Protein AF-A0A2A6RFT8-F1 (afdb_monomer)

Foldseek 3Di:
DDDDDLVVLQVVLCVPQNNVQKDWDWDDDPAFIKIWIGGNRDTDIFTFGADPPPPDDDDPCRNVNRVSVRSVVRCVVVVHVVLVVVFDDDDFDADPVVRGTDPVVVVVCVSCVVSVHPDPPPPPDPPPPDDDDDDDDDDDDDDDDDDDDDDDDDDDDDDDDDDDDDDDDDDDDDDDDDDDDDDDDDDDDDDDDDDDDDDDDDDDDDDQAFADLVLLVLLLVLLVQLVVVCVVVVPPVSLVVLQVLCVVQVRHNSNVCNDSVSSVVSRGGNVSSVSSNVSSVVSGD

Nearest PDB structures (foldseek):
  2ltr-assembly1_A  TM=4.535E-01  e=5.488E-01  Caenorhabditis elegans
  7oxx-assembly1_A  TM=4.993E-01  e=9.422E+00  Homo sapiens
  2ple-assembly1_A  TM=3.659E-01  e=7.505E+00  Bos taurus

Sequence (285 aa):
MPYADLRVYQERLDQVVGPDNWSVAYQVTNAGVLCALTILGVTKTDVGDWPLAEGNRPDENHLTTAVAQAFKRACATFGVGRFLYNLPKMWADYDDQKRAIVEPQRVIYAMYCNAGLKAFASQDMPQQDAPPSAQSRTKRPQQQQDAPPPAQSRTKQRPQGEAFPCSRESSDAPPPPAQSRTKRPQPQQDASPSAQSRTEDYHPQADAPLATDAQLGMIARLLYSIGSFADQHENAELMDMVDEVGVLVNVPNLSTLGNKEKLRTASISRKAASVIIDKLKPHAP

Structure (mmCIF, N/CA/C/O backbone):
data_AF-A0A2A6RFT8-F1
#
_entry.id   AF-A0A2A6RFT8-F1
#
loop_
_atom_site.group_PDB
_atom_site.id
_atom_site.type_symbol
_atom_site.label_atom_id
_atom_site.label_alt_id
_atom_site.label_comp_id
_atom_site.label_asym_id
_atom_site.label_entity_id
_atom_site.label_seq_id
_atom_site.pdbx_PDB_ins_code
_atom_site.Cartn_x
_atom_site.Cartn_y
_atom_site.Cartn_z
_atom_site.occupancy
_atom_site.B_iso_or_equiv
_atom_site.auth_seq_id
_atom_site.auth_comp_id
_atom_site.auth_asym_id
_atom_site.auth_atom_id
_atom_site.pdbx_PDB_model_num
ATOM 1 N N . MET A 1 1 ? 11.099 -9.781 -13.060 1.00 61.78 1 MET A N 1
ATOM 2 C CA . MET A 1 1 ? 9.696 -9.672 -12.601 1.00 61.78 1 MET A CA 1
ATOM 3 C C . MET A 1 1 ? 9.419 -8.202 -12.355 1.00 61.78 1 MET A C 1
ATOM 5 O O . MET A 1 1 ? 10.279 -7.575 -11.744 1.00 61.78 1 MET A O 1
ATOM 9 N N . PRO A 1 2 ? 8.303 -7.644 -12.847 1.00 78.00 2 PRO A N 1
ATOM 10 C CA . PRO A 1 2 ? 7.924 -6.276 -12.515 1.00 78.00 2 PRO A CA 1
ATOM 11 C C . PRO A 1 2 ? 7.740 -6.152 -10.999 1.00 78.00 2 PRO A C 1
ATOM 13 O O . PRO A 1 2 ? 7.244 -7.066 -10.338 1.00 78.00 2 PRO A O 1
ATOM 16 N N . TYR A 1 3 ? 8.171 -5.027 -10.447 1.00 80.56 3 TYR A N 1
ATOM 17 C CA . TYR A 1 3 ? 7.996 -4.698 -9.041 1.00 80.56 3 TYR A CA 1
ATOM 18 C C . TYR A 1 3 ? 7.625 -3.225 -8.923 1.00 80.56 3 TYR A C 1
ATOM 20 O O . TYR A 1 3 ? 7.950 -2.422 -9.794 1.00 80.56 3 TYR A O 1
ATOM 28 N N . ALA A 1 4 ? 6.946 -2.887 -7.835 1.00 86.69 4 ALA A N 1
ATOM 29 C CA . ALA A 1 4 ? 6.720 -1.509 -7.438 1.00 86.69 4 ALA A CA 1
ATOM 30 C C . ALA A 1 4 ? 7.498 -1.218 -6.153 1.00 86.69 4 ALA A C 1
ATOM 32 O O . ALA A 1 4 ? 7.827 -2.138 -5.388 1.00 86.69 4 ALA A O 1
ATOM 33 N N . ASP A 1 5 ? 7.802 0.061 -5.957 1.00 90.50 5 ASP A N 1
ATOM 34 C CA . ASP A 1 5 ? 8.410 0.561 -4.732 1.00 90.50 5 ASP A CA 1
ATOM 35 C C . ASP A 1 5 ? 7.479 0.331 -3.532 1.00 90.50 5 ASP A C 1
ATOM 37 O O . ASP A 1 5 ? 6.255 0.322 -3.668 1.00 90.50 5 ASP A O 1
ATOM 41 N N . LEU A 1 6 ? 8.059 0.135 -2.348 1.00 90.56 6 LEU A N 1
ATOM 42 C CA . LEU A 1 6 ? 7.313 -0.104 -1.116 1.00 90.56 6 LEU A CA 1
ATOM 43 C C . LEU A 1 6 ? 6.392 1.074 -0.750 1.00 90.56 6 LEU A C 1
ATOM 45 O O . LEU A 1 6 ? 5.278 0.847 -0.279 1.00 90.56 6 LEU A O 1
ATOM 49 N N . ARG A 1 7 ? 6.813 2.315 -1.015 1.00 92.50 7 ARG A N 1
ATOM 50 C CA . ARG A 1 7 ? 6.023 3.527 -0.757 1.00 92.50 7 ARG A CA 1
ATOM 51 C C . ARG A 1 7 ? 4.733 3.557 -1.564 1.00 92.50 7 ARG A C 1
ATOM 53 O O . ARG A 1 7 ? 3.702 3.919 -1.018 1.00 92.50 7 ARG A O 1
ATOM 60 N N . VAL A 1 8 ? 4.752 3.054 -2.799 1.00 93.81 8 VAL A N 1
ATOM 61 C CA . VAL A 1 8 ? 3.552 2.977 -3.652 1.00 93.81 8 VAL A CA 1
ATOM 62 C C . VAL A 1 8 ? 2.480 2.078 -3.026 1.00 93.81 8 VAL A C 1
ATOM 64 O O . VAL A 1 8 ? 1.290 2.368 -3.122 1.00 93.81 8 VAL A O 1
ATOM 67 N N . TYR A 1 9 ? 2.879 0.997 -2.347 1.00 95.31 9 TYR A N 1
ATOM 68 C CA . TYR A 1 9 ? 1.936 0.154 -1.607 1.00 95.31 9 TYR A CA 1
ATOM 69 C C . TYR A 1 9 ? 1.371 0.882 -0.387 1.00 95.31 9 TYR A C 1
ATOM 71 O O . TYR A 1 9 ? 0.162 0.843 -0.180 1.00 95.31 9 TYR A O 1
ATOM 79 N N . GLN A 1 10 ? 2.224 1.552 0.394 1.00 95.56 10 GLN A N 1
ATOM 80 C CA . GLN A 1 10 ? 1.805 2.310 1.579 1.00 95.56 10 GLN A CA 1
ATOM 81 C C . GLN A 1 10 ? 0.827 3.426 1.205 1.00 95.56 10 GLN A C 1
ATOM 83 O O . GLN A 1 10 ? -0.276 3.474 1.734 1.00 95.56 10 GLN A O 1
ATOM 88 N N . GLU A 1 11 ? 1.170 4.237 0.205 1.00 95.44 11 GLU A N 1
ATOM 89 C CA . GLU A 1 11 ? 0.301 5.292 -0.317 1.00 95.44 11 GLU A CA 1
ATOM 90 C C . GLU A 1 11 ? -1.023 4.729 -0.829 1.00 95.44 11 GLU A C 1
ATOM 92 O O . GLU A 1 11 ? -2.080 5.321 -0.615 1.00 95.44 11 GLU A O 1
ATOM 97 N N . ARG A 1 12 ? -1.001 3.564 -1.490 1.00 94.62 12 ARG A N 1
ATOM 98 C CA . ARG A 1 12 ? -2.234 2.925 -1.950 1.00 94.62 12 ARG A CA 1
ATOM 99 C C . ARG A 1 12 ? -3.111 2.471 -0.786 1.00 94.62 12 ARG A C 1
ATOM 101 O O . ARG A 1 12 ? -4.328 2.604 -0.882 1.00 94.62 12 ARG A O 1
ATOM 108 N N . LEU A 1 13 ? -2.523 1.940 0.284 1.00 96.25 13 LEU A N 1
ATOM 109 C CA . LEU A 1 13 ? -3.255 1.584 1.501 1.00 96.25 13 LEU A CA 1
ATOM 110 C C . LEU A 1 13 ? -3.839 2.841 2.160 1.00 96.25 13 LEU A C 1
ATOM 112 O O . LEU A 1 13 ? -5.040 2.883 2.420 1.00 96.25 13 LEU A O 1
ATOM 116 N N . ASP A 1 14 ? -3.043 3.900 2.303 1.00 96.62 14 ASP A N 1
ATOM 117 C CA . ASP A 1 14 ? -3.487 5.187 2.847 1.00 96.62 14 ASP A CA 1
ATOM 118 C C . ASP A 1 14 ? -4.643 5.793 2.044 1.00 96.62 14 ASP A C 1
ATOM 120 O O . ASP A 1 14 ? -5.588 6.331 2.617 1.00 96.62 14 ASP A O 1
ATOM 124 N N . GLN A 1 15 ? -4.602 5.697 0.715 1.00 95.50 15 GLN A N 1
ATOM 125 C CA . GLN A 1 15 ? -5.660 6.210 -0.159 1.00 95.50 15 GLN A CA 1
ATOM 126 C C . GLN A 1 15 ? -6.952 5.390 -0.084 1.00 95.50 15 GLN A C 1
ATOM 128 O O . GLN A 1 15 ? -8.032 5.960 -0.213 1.00 95.50 15 GLN A O 1
ATOM 133 N N . VAL A 1 16 ? -6.851 4.064 0.051 1.00 94.75 16 VAL A N 1
ATOM 134 C CA . VAL A 1 16 ? -8.009 3.161 -0.058 1.00 94.75 16 VAL A CA 1
ATOM 135 C C . VAL A 1 16 ? -8.683 2.934 1.286 1.00 94.75 16 VAL A C 1
ATOM 137 O O . VAL A 1 16 ? -9.907 2.967 1.355 1.00 94.75 16 VAL A O 1
ATOM 140 N N . VAL A 1 17 ? -7.903 2.673 2.336 1.00 95.25 17 VAL A N 1
ATOM 141 C CA . VAL A 1 17 ? -8.445 2.389 3.671 1.00 95.25 17 VAL A CA 1
ATOM 142 C C . VAL A 1 17 ? -8.191 3.518 4.659 1.00 95.25 17 VAL A C 1
ATOM 144 O O . VAL A 1 17 ? -8.895 3.589 5.655 1.00 95.25 17 VAL A O 1
ATOM 147 N N . GLY A 1 18 ? -7.266 4.440 4.386 1.00 95.50 18 GLY A N 1
ATOM 148 C CA . GLY A 1 18 ? -6.851 5.469 5.341 1.00 95.50 18 GLY A CA 1
ATOM 149 C C . GLY A 1 18 ? -5.681 5.001 6.217 1.00 95.50 18 GLY A C 1
ATOM 150 O O . GLY A 1 18 ? -5.604 3.816 6.539 1.00 95.50 18 GLY A O 1
ATOM 151 N N . PRO A 1 19 ? -4.781 5.908 6.638 1.00 95.00 19 PRO A N 1
ATOM 152 C CA . PRO A 1 19 ? -3.555 5.551 7.361 1.00 95.00 19 PRO A CA 1
ATOM 153 C C . PRO A 1 19 ? -3.799 4.905 8.733 1.00 95.00 19 PRO A C 1
ATOM 155 O O . PRO A 1 19 ? -3.009 4.076 9.166 1.00 95.00 19 PRO A O 1
ATOM 158 N N . ASP A 1 20 ? -4.910 5.233 9.399 1.00 96.19 20 ASP A N 1
ATOM 159 C CA . ASP A 1 20 ? -5.265 4.672 10.714 1.00 96.19 20 ASP A CA 1
ATOM 160 C C . ASP A 1 20 ? -5.835 3.241 10.623 1.00 96.19 20 ASP A C 1
ATOM 162 O O . ASP A 1 20 ? -5.974 2.553 11.633 1.00 96.19 20 ASP A O 1
ATOM 166 N N . ASN A 1 21 ? -6.190 2.790 9.417 1.00 97.06 21 ASN A N 1
ATOM 167 C CA . ASN A 1 21 ? -6.967 1.570 9.182 1.00 97.06 21 ASN A CA 1
ATOM 168 C C . ASN A 1 21 ? -6.129 0.401 8.654 1.00 97.06 21 ASN A C 1
ATOM 170 O O . ASN A 1 21 ? -6.671 -0.657 8.307 1.00 97.06 21 ASN A O 1
ATOM 174 N N . TRP A 1 22 ? -4.810 0.569 8.600 1.00 97.88 22 TRP A N 1
ATOM 175 C CA . TRP A 1 22 ? -3.882 -0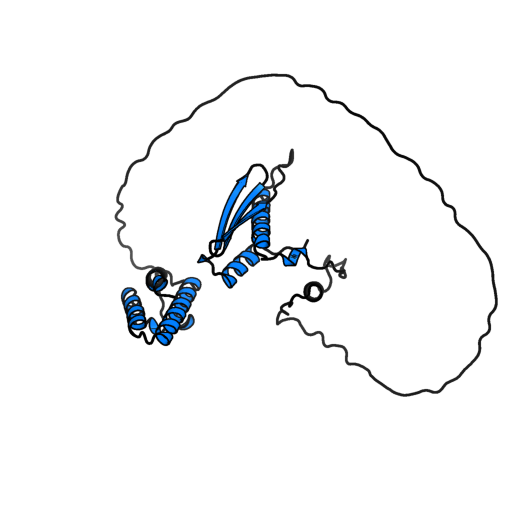.520 8.359 1.00 97.88 22 TRP A CA 1
ATOM 176 C C . TRP A 1 22 ? -2.666 -0.410 9.274 1.00 97.88 22 TRP A C 1
ATOM 178 O O . TRP A 1 22 ? -2.262 0.668 9.696 1.00 97.88 22 TRP A O 1
ATOM 188 N N . SER A 1 23 ? -2.077 -1.552 9.598 1.00 97.62 23 SER A N 1
ATOM 189 C CA . SER A 1 23 ? -0.853 -1.615 10.387 1.00 97.62 23 SER A CA 1
ATOM 190 C C . SER A 1 23 ? -0.004 -2.793 9.950 1.00 97.62 23 SER A C 1
ATOM 192 O O . SER A 1 23 ? -0.496 -3.773 9.386 1.00 97.62 23 SER A O 1
ATOM 194 N N . VAL A 1 24 ? 1.297 -2.693 10.195 1.00 97.62 24 VAL A N 1
ATOM 195 C CA . VAL A 1 24 ? 2.247 -3.747 9.862 1.00 97.62 24 VAL A CA 1
ATOM 196 C C . VAL A 1 24 ? 3.127 -4.061 11.061 1.00 97.62 24 VAL A C 1
ATOM 198 O O . VAL A 1 24 ? 3.642 -3.159 11.718 1.00 97.62 24 VAL A O 1
ATOM 201 N N . ALA A 1 25 ? 3.312 -5.350 11.327 1.00 97.44 25 ALA A N 1
ATOM 202 C CA . ALA A 1 25 ? 4.267 -5.854 12.299 1.00 97.44 25 ALA A CA 1
ATOM 203 C C . ALA A 1 25 ? 5.270 -6.776 11.603 1.00 97.44 25 ALA A C 1
ATOM 205 O O . ALA A 1 25 ? 4.900 -7.582 10.747 1.00 97.44 25 ALA A O 1
ATOM 206 N N . TYR A 1 26 ? 6.540 -6.663 11.983 1.00 96.12 26 TYR A N 1
ATOM 207 C CA . TYR A 1 26 ? 7.613 -7.495 11.451 1.00 96.12 26 TYR A CA 1
ATOM 208 C C . TYR A 1 26 ? 8.222 -8.338 12.559 1.00 96.12 26 TYR A C 1
ATOM 210 O O . TYR A 1 26 ? 8.489 -7.847 13.654 1.00 96.12 26 TYR A O 1
ATOM 218 N N . GLN A 1 27 ? 8.494 -9.597 12.241 1.00 94.50 27 GLN A N 1
ATOM 219 C CA . GLN A 1 27 ? 9.228 -10.511 13.099 1.00 94.50 27 GLN A CA 1
ATOM 220 C C . GLN A 1 27 ? 10.405 -11.083 12.313 1.00 94.50 27 GLN A C 1
ATOM 222 O O . GLN A 1 27 ? 10.227 -11.764 11.303 1.00 94.50 27 GLN A O 1
ATOM 227 N N . VAL A 1 28 ? 11.621 -10.804 12.777 1.00 91.06 28 VAL A N 1
ATOM 228 C CA . VAL A 1 28 ? 12.832 -11.390 12.198 1.00 91.06 28 VAL A CA 1
ATOM 229 C C . VAL A 1 28 ? 12.962 -12.828 12.692 1.00 91.06 28 VAL A C 1
ATOM 231 O O . VAL A 1 28 ? 12.834 -13.102 13.885 1.00 91.06 28 VAL A O 1
ATOM 234 N N . THR A 1 29 ? 13.200 -13.749 11.766 1.00 86.38 29 THR A N 1
ATOM 235 C CA . THR A 1 29 ? 13.388 -15.179 12.024 1.00 86.38 29 THR A CA 1
ATOM 236 C C . THR A 1 29 ? 14.701 -15.650 11.403 1.00 86.38 29 THR A C 1
ATOM 238 O O . THR A 1 29 ? 15.292 -14.966 10.565 1.00 86.38 29 THR A O 1
ATOM 241 N N . ASN A 1 30 ? 15.140 -16.856 11.762 1.00 80.19 30 ASN A N 1
ATOM 242 C CA . ASN A 1 30 ? 16.368 -17.436 11.212 1.00 80.19 30 ASN A CA 1
ATOM 243 C C . ASN A 1 30 ? 16.292 -17.677 9.695 1.00 80.19 30 ASN A C 1
ATOM 245 O O . ASN A 1 30 ? 17.325 -17.730 9.045 1.00 80.19 30 ASN A O 1
ATOM 249 N N . ALA A 1 31 ? 15.091 -17.821 9.130 1.00 78.81 31 ALA A N 1
ATOM 250 C CA . ALA A 1 31 ? 14.892 -18.137 7.716 1.00 78.81 31 ALA A CA 1
ATOM 251 C C . ALA A 1 31 ? 14.417 -16.937 6.877 1.00 78.81 31 ALA A C 1
ATOM 253 O O . ALA A 1 31 ? 14.245 -17.062 5.668 1.00 78.81 31 ALA A O 1
ATOM 254 N N . GLY A 1 32 ? 14.137 -15.790 7.500 1.00 88.88 32 GLY A N 1
ATOM 255 C CA . GLY A 1 32 ? 13.338 -14.764 6.839 1.00 88.88 32 GLY A CA 1
ATOM 256 C C . GLY A 1 32 ? 12.855 -13.650 7.754 1.00 88.88 32 GLY A C 1
ATOM 257 O O . GLY A 1 32 ? 13.028 -13.687 8.972 1.00 88.88 32 GLY A O 1
ATOM 258 N N . VAL A 1 33 ? 12.158 -12.691 7.162 1.00 93.50 33 VAL A N 1
ATOM 259 C CA . VAL A 1 33 ? 11.338 -11.709 7.874 1.00 93.50 33 VAL A CA 1
ATOM 260 C C . VAL A 1 33 ? 9.878 -12.079 7.672 1.00 93.50 33 VAL A C 1
ATOM 262 O O . VAL A 1 33 ? 9.389 -12.066 6.547 1.00 93.50 33 VAL A O 1
ATOM 265 N N . LEU A 1 34 ? 9.166 -12.384 8.749 1.00 95.31 34 LEU A N 1
ATOM 266 C CA . LEU A 1 34 ? 7.718 -12.539 8.713 1.00 95.31 34 LEU A CA 1
ATOM 267 C C . LEU A 1 34 ? 7.072 -11.157 8.817 1.00 95.31 34 LEU A C 1
ATOM 269 O O . LEU A 1 34 ? 7.406 -10.371 9.703 1.00 95.31 34 LEU A O 1
ATOM 273 N N . CYS A 1 35 ? 6.155 -10.861 7.906 1.00 97.50 35 CYS A N 1
ATOM 274 C CA . CYS A 1 35 ? 5.361 -9.642 7.904 1.00 97.50 35 CYS A CA 1
ATOM 275 C C . CYS A 1 35 ? 3.904 -9.995 8.187 1.00 97.50 35 CYS A C 1
ATOM 277 O O . CYS A 1 35 ? 3.335 -10.842 7.502 1.00 97.50 35 CYS A O 1
ATOM 279 N N . ALA A 1 36 ? 3.312 -9.339 9.181 1.00 98.06 36 ALA A N 1
ATOM 280 C CA . ALA A 1 36 ? 1.893 -9.391 9.489 1.00 98.06 36 ALA A CA 1
ATOM 281 C C . ALA A 1 36 ? 1.261 -8.048 9.119 1.00 98.06 36 ALA A C 1
ATOM 283 O O . ALA A 1 36 ? 1.501 -7.039 9.783 1.00 98.06 36 ALA A O 1
ATOM 284 N N . LEU A 1 37 ? 0.469 -8.037 8.048 1.00 98.19 37 LEU A N 1
ATOM 285 C CA . LEU A 1 37 ? -0.263 -6.865 7.580 1.00 98.19 37 LEU A CA 1
ATOM 286 C C . LEU A 1 37 ? -1.718 -6.978 8.027 1.00 98.19 37 LEU A C 1
ATOM 288 O O . LEU A 1 37 ? -2.401 -7.944 7.683 1.00 98.19 37 LEU A O 1
ATOM 292 N N . THR A 1 38 ? -2.183 -5.980 8.768 1.00 98.25 38 THR A N 1
ATOM 293 C CA . THR A 1 38 ? -3.572 -5.859 9.208 1.00 98.25 38 THR A CA 1
ATOM 294 C C . THR A 1 38 ? -4.248 -4.750 8.423 1.00 98.25 38 THR A C 1
ATOM 296 O O . THR A 1 38 ? -3.732 -3.639 8.384 1.00 98.25 38 THR A O 1
ATOM 299 N N . ILE A 1 39 ? -5.391 -5.038 7.804 1.00 97.69 39 ILE A N 1
ATOM 300 C CA . ILE A 1 39 ? -6.221 -4.062 7.087 1.00 97.69 39 ILE A CA 1
ATOM 301 C C . ILE A 1 39 ? -7.646 -4.205 7.611 1.00 97.69 39 ILE A C 1
ATOM 303 O O . ILE A 1 39 ? -8.204 -5.301 7.541 1.00 97.69 39 ILE A O 1
ATOM 307 N N . LEU A 1 40 ? -8.226 -3.122 8.139 1.00 96.56 40 LEU A N 1
ATOM 308 C CA . LEU A 1 40 ? -9.595 -3.101 8.679 1.00 96.56 40 LEU A CA 1
ATOM 309 C C . LEU A 1 40 ? -9.873 -4.270 9.652 1.00 96.56 40 LEU A C 1
ATOM 311 O O . LEU A 1 40 ? -10.903 -4.933 9.581 1.00 96.56 40 LEU A O 1
ATOM 315 N N . GLY A 1 41 ? -8.906 -4.566 10.528 1.00 95.81 41 GLY A N 1
ATOM 316 C CA . GLY A 1 41 ? -8.997 -5.638 11.529 1.00 95.81 41 GLY A CA 1
ATOM 317 C C . GLY A 1 41 ? -8.686 -7.056 11.029 1.00 95.81 41 GLY A C 1
ATOM 318 O O . GLY A 1 41 ? -8.598 -7.970 11.844 1.00 95.81 41 GLY A O 1
ATOM 319 N N . VAL A 1 42 ? -8.468 -7.267 9.727 1.00 97.50 42 VAL A N 1
ATOM 320 C CA . VAL A 1 42 ? -8.073 -8.574 9.176 1.00 97.50 42 VAL A CA 1
ATOM 321 C C . VAL A 1 42 ? -6.562 -8.628 9.013 1.00 97.50 42 VAL A C 1
ATOM 323 O O . VAL A 1 42 ? -6.003 -7.840 8.254 1.00 97.50 42 VAL A O 1
ATOM 326 N N . THR A 1 43 ? -5.906 -9.587 9.668 1.00 98.06 43 THR A N 1
ATOM 327 C CA . THR A 1 43 ? -4.457 -9.804 9.555 1.00 98.06 43 THR A CA 1
ATOM 328 C C . THR A 1 43 ? -4.141 -10.955 8.606 1.00 98.06 43 THR A C 1
ATOM 330 O O . THR A 1 43 ? -4.692 -12.049 8.735 1.00 98.06 43 THR A O 1
ATOM 333 N N . LYS A 1 44 ? -3.213 -10.731 7.674 1.00 97.56 44 LYS A N 1
ATOM 334 C CA . LYS A 1 44 ? -2.595 -11.787 6.863 1.00 97.56 44 LYS A CA 1
ATOM 335 C C . LYS A 1 44 ? -1.083 -11.692 6.951 1.00 97.56 44 LYS A C 1
ATOM 337 O O . LYS A 1 44 ? -0.529 -10.606 7.126 1.00 97.56 44 LYS A O 1
ATOM 342 N N . THR A 1 45 ? -0.429 -12.838 6.835 1.00 96.75 45 THR A N 1
ATOM 343 C CA . THR A 1 45 ? 1.015 -12.957 6.998 1.00 96.75 45 THR A CA 1
ATOM 344 C C . THR A 1 45 ? 1.678 -13.502 5.745 1.00 96.75 45 THR A C 1
ATOM 346 O O . THR A 1 45 ? 1.090 -14.301 5.017 1.00 96.75 45 THR A O 1
ATOM 349 N N . ASP A 1 46 ? 2.911 -13.066 5.498 1.00 95.75 46 ASP A N 1
ATOM 350 C CA . ASP A 1 46 ? 3.789 -13.645 4.479 1.00 95.75 46 ASP A CA 1
ATOM 351 C C . ASP A 1 46 ? 5.267 -13.409 4.840 1.00 95.75 46 ASP A C 1
ATOM 353 O O . ASP A 1 46 ? 5.582 -12.646 5.760 1.00 95.75 46 ASP A O 1
ATOM 357 N N . VAL A 1 47 ? 6.181 -14.079 4.137 1.00 94.25 47 VAL A N 1
ATOM 358 C CA . VAL A 1 47 ? 7.607 -14.142 4.469 1.00 94.25 47 VAL A CA 1
ATOM 359 C C . VAL A 1 47 ? 8.481 -13.522 3.379 1.00 94.25 47 VAL A C 1
ATOM 361 O O . VAL A 1 47 ? 8.329 -13.746 2.173 1.00 94.25 47 VAL A O 1
ATOM 364 N N . GLY A 1 48 ? 9.421 -12.712 3.847 1.00 91.81 48 GLY A N 1
ATOM 365 C CA . GLY A 1 48 ? 10.574 -12.188 3.141 1.00 91.81 48 GLY A CA 1
ATOM 366 C C . GLY A 1 48 ? 11.756 -13.123 3.304 1.00 91.81 48 GLY A C 1
ATOM 367 O O . GLY A 1 48 ? 12.152 -13.383 4.435 1.00 91.81 48 GLY A O 1
ATOM 368 N N . ASP A 1 49 ? 12.337 -13.592 2.212 1.00 88.56 49 ASP A N 1
ATOM 369 C CA . ASP A 1 49 ? 13.473 -14.499 2.249 1.00 88.56 49 ASP A CA 1
ATOM 370 C C . ASP A 1 49 ? 14.749 -13.656 2.334 1.00 88.56 49 ASP A C 1
ATOM 372 O O . ASP A 1 49 ? 14.895 -12.660 1.620 1.00 88.56 49 ASP A O 1
ATOM 376 N N . TRP A 1 50 ? 15.684 -14.047 3.197 1.00 79.69 50 TRP A N 1
ATOM 377 C CA . TRP A 1 50 ? 17.059 -13.564 3.109 1.00 79.69 50 TRP A CA 1
ATOM 378 C C . TRP A 1 50 ? 17.994 -14.770 3.097 1.00 79.69 50 TRP A C 1
ATOM 380 O O . TRP A 1 50 ? 17.840 -15.668 3.928 1.00 79.69 50 TRP A O 1
ATOM 390 N N . PRO A 1 51 ? 18.943 -14.845 2.150 1.00 64.44 51 PRO A N 1
ATOM 391 C CA . PRO A 1 51 ? 19.931 -15.901 2.186 1.00 64.44 51 PRO A CA 1
ATOM 392 C C . PRO A 1 51 ? 20.843 -15.661 3.391 1.00 64.44 51 PRO A C 1
ATOM 394 O O . PRO A 1 51 ? 21.545 -14.652 3.459 1.00 64.44 51 PRO A O 1
ATOM 397 N N . LEU A 1 52 ? 20.864 -16.618 4.319 1.00 60.50 52 LEU A N 1
ATOM 398 C CA . LEU A 1 52 ? 22.013 -16.832 5.190 1.00 60.50 52 LEU A CA 1
ATOM 399 C C . LEU A 1 52 ? 23.168 -17.232 4.267 1.00 60.50 52 LEU A C 1
ATOM 401 O O . LEU A 1 52 ? 23.323 -18.405 3.939 1.00 60.50 52 LEU A O 1
ATOM 405 N N . ALA A 1 53 ? 23.907 -16.259 3.737 1.00 56.00 53 ALA A N 1
ATOM 406 C CA . ALA A 1 53 ? 25.053 -16.558 2.897 1.00 56.00 53 ALA A CA 1
ATOM 407 C C . ALA A 1 53 ? 26.096 -17.288 3.754 1.00 56.00 53 ALA A C 1
ATOM 409 O O . ALA A 1 53 ? 26.799 -16.673 4.555 1.00 56.00 53 ALA A O 1
ATOM 410 N N . GLU A 1 54 ? 26.198 -18.608 3.597 1.00 51.06 54 GLU A N 1
ATOM 411 C CA . GLU A 1 54 ? 27.358 -19.355 4.063 1.00 51.06 54 GLU A CA 1
ATOM 412 C C . GLU A 1 54 ? 28.588 -18.810 3.326 1.00 51.06 54 GLU A C 1
ATOM 414 O O . GLU A 1 54 ? 28.793 -19.051 2.139 1.00 51.06 54 GLU A O 1
ATOM 419 N N . GLY A 1 55 ? 29.390 -18.009 4.028 1.00 53.25 55 GLY A N 1
ATOM 420 C CA . GLY A 1 55 ? 30.716 -17.598 3.571 1.00 53.25 55 GLY A CA 1
ATOM 421 C C . GLY A 1 55 ? 30.809 -16.293 2.779 1.00 53.25 55 GLY A C 1
ATOM 422 O O . GLY A 1 55 ? 31.921 -15.943 2.390 1.00 53.25 55 GLY A O 1
ATOM 423 N N . ASN A 1 56 ? 29.722 -15.537 2.584 1.00 54.94 56 ASN A N 1
ATOM 424 C CA . ASN A 1 56 ? 29.812 -14.181 2.029 1.00 54.94 56 ASN A CA 1
ATOM 425 C C . ASN A 1 56 ? 29.450 -13.139 3.091 1.00 54.94 56 ASN A C 1
ATOM 427 O O . ASN A 1 56 ? 28.543 -13.349 3.896 1.00 54.94 56 ASN A O 1
ATOM 431 N N . ARG A 1 57 ? 30.208 -12.037 3.132 1.00 53.69 57 ARG A N 1
ATOM 432 C CA . ARG A 1 57 ? 30.029 -10.958 4.114 1.00 53.69 57 ARG A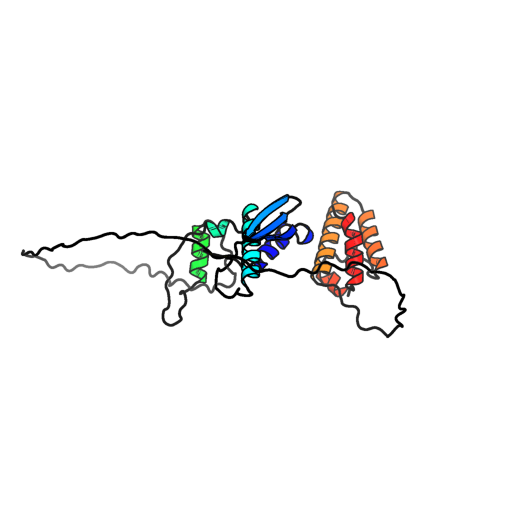 CA 1
ATOM 433 C C . ARG A 1 57 ? 28.562 -10.502 4.053 1.00 53.69 57 ARG A C 1
ATOM 435 O O . ARG A 1 57 ? 28.101 -10.249 2.946 1.00 53.69 57 ARG A O 1
ATOM 442 N N . PRO A 1 58 ? 27.822 -10.440 5.175 1.00 53.91 58 PRO A N 1
ATOM 443 C CA . PRO A 1 58 ? 26.418 -10.054 5.132 1.00 53.91 58 PRO A CA 1
ATOM 444 C C . PRO A 1 58 ? 26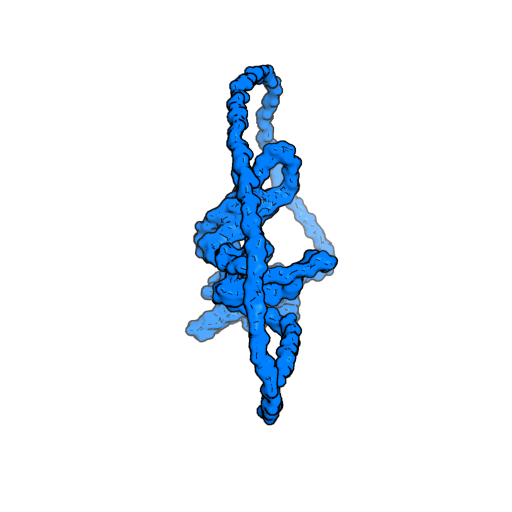.331 -8.645 4.547 1.00 53.91 58 PRO A C 1
ATOM 446 O O . PRO A 1 58 ? 26.851 -7.704 5.151 1.00 53.91 58 PRO A O 1
ATOM 449 N N . ASP A 1 59 ? 25.716 -8.495 3.371 1.00 62.88 59 ASP A N 1
ATOM 450 C CA . ASP A 1 59 ? 25.381 -7.168 2.877 1.00 62.88 59 ASP A CA 1
ATOM 451 C C . ASP A 1 59 ? 24.415 -6.547 3.885 1.00 62.88 59 ASP A C 1
ATOM 453 O O . ASP A 1 59 ? 23.385 -7.127 4.247 1.00 62.88 59 ASP A O 1
ATOM 457 N N . GLU A 1 60 ? 24.730 -5.331 4.315 1.00 62.94 60 GLU A N 1
ATOM 458 C CA . GLU A 1 60 ? 23.933 -4.549 5.266 1.00 62.94 60 GLU A CA 1
ATOM 459 C C . GLU A 1 60 ? 22.465 -4.392 4.806 1.00 62.94 60 GLU A C 1
ATOM 461 O O . GLU A 1 60 ? 21.549 -4.230 5.609 1.00 62.94 60 GLU A O 1
ATOM 466 N N . ASN A 1 61 ? 22.214 -4.556 3.501 1.00 75.50 61 ASN A N 1
ATOM 467 C CA . ASN A 1 61 ? 20.914 -4.386 2.856 1.00 75.50 61 ASN A CA 1
ATOM 468 C C . ASN A 1 61 ? 20.052 -5.661 2.758 1.00 75.50 61 ASN A C 1
ATOM 470 O O . ASN A 1 61 ? 18.925 -5.590 2.248 1.00 75.50 61 ASN A O 1
ATOM 474 N N . HIS A 1 62 ? 20.524 -6.826 3.219 1.00 82.56 62 HIS A N 1
ATOM 475 C CA . HIS A 1 62 ? 19.738 -8.067 3.129 1.00 82.56 62 HIS A CA 1
ATOM 476 C C . HIS A 1 62 ? 18.441 -7.992 3.937 1.00 82.56 62 HIS A C 1
ATOM 478 O O . HIS A 1 62 ? 17.380 -8.374 3.438 1.00 82.56 62 HIS A O 1
ATOM 484 N N . LEU A 1 63 ? 18.501 -7.436 5.150 1.00 85.19 63 LEU A N 1
ATOM 485 C CA . LEU A 1 63 ? 17.323 -7.300 6.004 1.00 85.19 63 LEU A CA 1
ATOM 486 C C . LEU A 1 63 ? 16.284 -6.369 5.368 1.00 85.19 63 LEU A C 1
ATOM 488 O O . LEU A 1 63 ? 15.110 -6.719 5.291 1.00 85.19 63 LEU A O 1
ATOM 492 N N . THR A 1 64 ? 16.716 -5.222 4.842 1.00 88.06 64 THR A N 1
ATOM 493 C CA . THR A 1 64 ? 15.844 -4.260 4.148 1.00 88.06 64 THR A CA 1
ATOM 494 C C . THR A 1 64 ? 15.156 -4.895 2.941 1.00 88.06 64 THR A C 1
ATOM 496 O O . THR A 1 64 ? 13.960 -4.692 2.715 1.00 88.06 64 THR A O 1
ATOM 499 N N . THR A 1 65 ? 15.890 -5.720 2.192 1.00 89.44 65 THR A N 1
ATOM 500 C CA . THR A 1 65 ? 15.350 -6.459 1.045 1.00 89.44 65 THR A CA 1
ATOM 501 C C . THR A 1 65 ? 14.283 -7.462 1.484 1.00 89.44 65 THR A C 1
ATOM 503 O O . THR A 1 65 ? 13.198 -7.497 0.897 1.00 89.44 65 THR A O 1
ATOM 506 N N . ALA A 1 66 ? 14.546 -8.225 2.547 1.00 91.44 66 ALA A N 1
ATOM 507 C CA . ALA A 1 66 ? 13.598 -9.195 3.084 1.00 91.44 66 ALA A CA 1
ATOM 508 C C . ALA A 1 66 ? 12.346 -8.526 3.662 1.00 91.44 66 ALA A C 1
ATOM 510 O O . ALA A 1 66 ? 11.237 -8.954 3.355 1.00 91.44 66 ALA A O 1
ATOM 511 N N . VAL A 1 67 ? 12.488 -7.428 4.411 1.00 93.12 67 VAL A N 1
ATOM 512 C CA . VAL A 1 67 ? 11.357 -6.620 4.902 1.00 93.12 67 VAL A CA 1
ATOM 513 C C . VAL A 1 67 ? 10.473 -6.172 3.736 1.00 93.12 67 VAL A C 1
ATOM 515 O O . VAL A 1 67 ? 9.257 -6.382 3.756 1.00 93.12 67 VAL A O 1
ATOM 518 N N . ALA A 1 68 ? 11.077 -5.614 2.682 1.00 93.19 68 ALA A N 1
ATOM 519 C CA . ALA A 1 68 ? 10.334 -5.153 1.516 1.00 93.19 68 ALA A CA 1
ATOM 520 C C . ALA A 1 68 ? 9.653 -6.306 0.763 1.00 93.19 68 ALA A C 1
ATOM 522 O O . ALA A 1 68 ? 8.527 -6.154 0.281 1.00 93.19 68 ALA A O 1
ATOM 523 N N . GLN A 1 69 ? 10.309 -7.462 0.653 1.00 93.00 69 GLN A N 1
ATOM 524 C CA . GLN A 1 69 ? 9.709 -8.656 0.068 1.00 93.00 69 GLN A CA 1
ATOM 525 C C . GLN A 1 69 ? 8.504 -9.130 0.888 1.00 93.00 69 GLN A C 1
ATOM 527 O O . GLN A 1 69 ? 7.432 -9.320 0.312 1.00 93.00 69 GLN A O 1
ATOM 532 N N . ALA A 1 70 ? 8.674 -9.297 2.201 1.00 95.38 70 ALA A N 1
ATOM 533 C CA . ALA A 1 70 ? 7.638 -9.773 3.112 1.00 95.38 70 ALA A CA 1
ATOM 534 C C . ALA A 1 70 ? 6.394 -8.883 3.033 1.00 95.38 70 ALA A C 1
ATOM 536 O O . ALA A 1 70 ? 5.281 -9.373 2.861 1.00 95.38 70 ALA A O 1
ATOM 537 N N . PHE A 1 71 ? 6.593 -7.562 3.065 1.00 96.12 71 PHE A N 1
ATOM 538 C CA . PHE A 1 71 ? 5.512 -6.587 2.964 1.00 96.12 71 PHE A CA 1
ATOM 539 C C . PHE A 1 71 ? 4.750 -6.670 1.640 1.00 96.12 71 PHE A C 1
ATOM 541 O O . PHE A 1 71 ? 3.519 -6.726 1.637 1.00 96.12 71 PHE A O 1
ATOM 548 N N . LYS A 1 72 ? 5.461 -6.725 0.507 1.00 94.62 72 LYS A N 1
ATOM 549 C CA . LYS A 1 72 ? 4.827 -6.825 -0.819 1.00 94.62 72 LYS A CA 1
ATOM 550 C C . LYS A 1 72 ? 4.042 -8.126 -0.981 1.00 94.62 72 LYS A C 1
ATOM 552 O O . LYS A 1 72 ? 2.956 -8.113 -1.557 1.00 94.62 72 LYS A O 1
ATOM 557 N N . ARG A 1 73 ? 4.562 -9.238 -0.454 1.00 94.69 73 ARG A N 1
ATOM 558 C CA . ARG A 1 73 ? 3.860 -10.526 -0.475 1.00 94.69 73 ARG A CA 1
ATOM 559 C C . ARG A 1 73 ? 2.620 -10.506 0.426 1.00 94.69 73 ARG A C 1
ATOM 561 O O . ARG A 1 73 ? 1.536 -10.839 -0.047 1.00 94.69 73 ARG A O 1
ATOM 568 N N . ALA A 1 74 ? 2.729 -9.967 1.643 1.00 96.19 74 ALA A N 1
ATOM 569 C CA . ALA A 1 74 ? 1.584 -9.767 2.531 1.00 96.19 74 ALA A CA 1
ATOM 570 C C . ALA A 1 74 ? 0.495 -8.897 1.869 1.00 96.19 74 ALA A C 1
ATOM 572 O O . ALA A 1 74 ? -0.677 -9.270 1.885 1.00 96.19 74 ALA A O 1
ATOM 573 N N . CYS A 1 75 ? 0.864 -7.811 1.179 1.00 95.81 75 CYS A N 1
ATOM 574 C CA . CYS A 1 75 ? -0.063 -7.000 0.376 1.00 95.81 75 CYS A CA 1
ATOM 575 C C . CYS A 1 75 ? -0.770 -7.818 -0.722 1.00 95.81 75 CYS A C 1
ATOM 577 O O . CYS A 1 75 ? -1.987 -7.703 -0.904 1.00 95.81 75 CYS A O 1
ATOM 579 N N . ALA A 1 76 ? -0.037 -8.688 -1.423 1.00 94.38 76 ALA A N 1
ATOM 580 C CA . ALA A 1 76 ? -0.593 -9.530 -2.480 1.00 94.38 76 ALA A CA 1
ATOM 581 C C . ALA A 1 76 ? -1.658 -10.513 -1.963 1.00 94.38 76 ALA A C 1
ATOM 583 O O . ALA A 1 76 ? -2.606 -10.817 -2.695 1.00 94.38 76 ALA A O 1
ATOM 584 N N . THR A 1 77 ? -1.579 -10.947 -0.698 1.00 94.56 77 THR A N 1
ATOM 585 C CA . THR A 1 77 ? -2.622 -11.784 -0.070 1.00 94.56 77 THR A CA 1
ATOM 586 C C . THR A 1 77 ? -3.964 -11.052 0.100 1.00 94.56 77 THR A C 1
ATOM 588 O O . THR A 1 77 ? -5.021 -11.691 0.133 1.00 94.56 77 THR A O 1
ATOM 591 N N . PHE A 1 78 ? -3.955 -9.716 0.150 1.00 94.69 78 PHE A N 1
ATOM 592 C CA . PHE A 1 78 ? -5.148 -8.859 0.093 1.00 94.69 78 PHE A CA 1
ATOM 593 C C . PHE A 1 78 ? -5.531 -8.454 -1.340 1.00 94.69 78 PHE A C 1
ATOM 595 O O . PHE A 1 78 ? -6.506 -7.740 -1.543 1.00 94.69 78 PHE A O 1
ATOM 602 N N . GLY A 1 79 ? -4.785 -8.913 -2.347 1.00 92.31 79 GLY A N 1
ATOM 603 C CA . GLY A 1 79 ? -4.984 -8.556 -3.753 1.00 92.31 79 GLY A CA 1
ATOM 604 C C . GLY A 1 79 ? -4.265 -7.275 -4.185 1.00 92.31 79 GLY A C 1
ATOM 605 O O . GLY A 1 79 ? -4.239 -6.970 -5.378 1.00 92.31 79 GLY A O 1
ATOM 606 N N . VAL A 1 80 ? -3.619 -6.553 -3.265 1.00 93.88 80 VAL A N 1
ATOM 607 C CA . VAL A 1 80 ? -2.871 -5.328 -3.577 1.00 93.88 80 VAL A CA 1
ATOM 608 C C . VAL A 1 80 ? -1.578 -5.694 -4.307 1.00 93.88 80 VAL A C 1
ATOM 610 O O . VAL A 1 80 ? -0.788 -6.500 -3.830 1.00 93.88 80 VAL A O 1
ATOM 613 N N . GLY A 1 81 ? -1.367 -5.134 -5.501 1.00 90.75 81 GLY A N 1
ATOM 614 C CA . GLY A 1 81 ? -0.182 -5.416 -6.324 1.00 90.75 81 GLY A CA 1
ATOM 615 C C . GLY A 1 81 ? -0.141 -6.817 -6.951 1.00 90.75 81 GLY A C 1
ATOM 616 O O . GLY A 1 81 ? 0.773 -7.109 -7.719 1.00 90.75 81 GLY A O 1
ATOM 617 N N . ARG A 1 82 ? -1.148 -7.674 -6.713 1.00 90.19 82 ARG A N 1
ATOM 618 C CA . ARG A 1 82 ? -1.199 -9.048 -7.248 1.00 90.19 82 ARG A CA 1
ATOM 619 C C . ARG A 1 82 ? -1.166 -9.092 -8.780 1.00 90.19 82 ARG A C 1
ATOM 621 O O . ARG A 1 82 ? -0.631 -10.036 -9.352 1.00 90.19 82 ARG A O 1
ATOM 628 N N . PHE A 1 83 ? -1.679 -8.054 -9.442 1.00 89.94 83 PHE A N 1
ATOM 629 C CA . PHE A 1 83 ? -1.656 -7.943 -10.901 1.00 89.94 83 PHE A CA 1
ATOM 630 C C . PHE A 1 83 ? -0.235 -7.930 -11.482 1.00 89.94 83 PHE A C 1
ATOM 632 O O . PHE A 1 83 ? -0.051 -8.415 -12.593 1.00 89.94 83 PHE A O 1
ATOM 639 N N . LEU A 1 84 ? 0.771 -7.445 -10.737 1.00 89.75 84 LEU A N 1
ATOM 640 C CA . LEU A 1 84 ? 2.161 -7.379 -11.204 1.00 89.75 84 LEU A CA 1
ATOM 641 C C . LEU A 1 84 ? 2.704 -8.769 -11.571 1.00 89.75 84 LEU A C 1
ATOM 643 O O . LEU A 1 84 ? 3.466 -8.898 -12.523 1.00 89.75 84 LEU A O 1
ATOM 647 N N . TYR A 1 85 ? 2.262 -9.820 -10.878 1.00 86.25 85 TYR A N 1
ATOM 648 C CA . TYR A 1 85 ? 2.658 -11.202 -11.169 1.00 86.25 85 TYR A CA 1
ATOM 649 C C . TYR A 1 85 ? 2.065 -11.749 -12.473 1.00 86.25 85 TYR A C 1
ATOM 651 O O . TYR A 1 85 ? 2.622 -12.678 -13.051 1.00 86.25 85 TYR A O 1
ATOM 659 N N . ASN A 1 86 ? 0.956 -11.167 -12.932 1.00 86.69 86 ASN A N 1
ATOM 660 C CA . ASN A 1 86 ? 0.201 -11.629 -14.095 1.00 86.69 86 ASN A CA 1
ATOM 661 C C . ASN A 1 86 ? 0.427 -10.752 -15.331 1.00 86.69 86 ASN A C 1
ATOM 663 O O . ASN A 1 86 ? -0.205 -10.979 -16.362 1.00 86.69 86 ASN A O 1
ATOM 667 N N . LEU A 1 87 ? 1.287 -9.734 -15.241 1.00 88.94 87 LEU A N 1
ATOM 668 C CA . LEU A 1 87 ? 1.553 -8.872 -16.382 1.00 88.94 87 LEU A CA 1
ATOM 669 C C . LEU A 1 87 ? 2.258 -9.659 -17.501 1.00 88.94 87 LEU A C 1
ATOM 671 O O . LEU A 1 87 ? 3.231 -10.374 -17.231 1.00 88.94 87 LEU A O 1
ATOM 675 N N . PRO A 1 88 ? 1.810 -9.515 -18.761 1.00 87.62 88 PRO A N 1
ATOM 676 C CA . PRO A 1 88 ? 2.408 -10.222 -19.880 1.00 87.62 88 PRO A CA 1
ATOM 677 C C . PRO A 1 88 ? 3.837 -9.734 -20.115 1.00 87.62 88 PRO A C 1
ATOM 679 O O . PRO A 1 88 ? 4.129 -8.541 -20.050 1.00 87.62 88 PRO A O 1
ATOM 682 N N . LYS A 1 89 ? 4.742 -10.664 -20.426 1.00 87.25 89 LYS A N 1
ATOM 683 C CA . LYS A 1 89 ? 6.074 -10.302 -20.920 1.00 87.25 89 LYS A CA 1
ATOM 684 C C . LYS A 1 89 ? 5.938 -9.747 -22.332 1.00 87.25 89 LYS A C 1
ATOM 686 O O . LYS A 1 89 ? 5.178 -10.281 -23.136 1.00 87.25 89 LYS A O 1
ATOM 691 N N . MET A 1 90 ? 6.712 -8.717 -22.634 1.00 86.44 90 MET A N 1
ATOM 692 C CA . MET A 1 90 ? 6.695 -8.068 -23.935 1.00 86.44 90 MET A CA 1
ATOM 693 C C . MET A 1 90 ? 8.104 -7.792 -24.428 1.00 86.44 90 MET A C 1
ATOM 695 O O . MET A 1 90 ? 9.015 -7.551 -23.636 1.00 86.44 90 MET A O 1
ATOM 699 N N . TRP A 1 91 ? 8.253 -7.845 -25.745 1.00 90.06 91 TRP A N 1
ATOM 700 C CA . TRP A 1 91 ? 9.459 -7.405 -26.423 1.00 90.06 91 TRP A CA 1
ATOM 701 C C . TRP A 1 91 ? 9.461 -5.884 -26.519 1.00 90.06 91 TRP A C 1
ATOM 703 O O . TRP A 1 91 ? 8.414 -5.268 -26.724 1.00 90.06 91 TRP A O 1
ATOM 713 N N . ALA A 1 92 ? 10.638 -5.298 -26.355 1.00 90.69 92 ALA A N 1
ATOM 714 C CA . ALA A 1 92 ? 10.872 -3.878 -26.521 1.00 90.69 92 ALA A CA 1
ATOM 715 C C . ALA A 1 92 ? 12.207 -3.685 -27.232 1.00 90.69 92 ALA A C 1
ATOM 717 O O . ALA A 1 92 ? 13.145 -4.453 -26.997 1.00 90.69 92 ALA A O 1
ATOM 718 N N . ASP A 1 93 ? 12.278 -2.665 -28.077 1.00 93.38 93 ASP A N 1
ATOM 719 C CA . ASP A 1 93 ? 13.519 -2.314 -28.750 1.00 93.38 93 ASP A CA 1
ATOM 720 C C . ASP A 1 93 ? 14.527 -1.774 -27.731 1.00 93.38 93 ASP A C 1
ATOM 722 O O . ASP A 1 93 ? 14.172 -1.093 -26.763 1.00 93.38 93 ASP A O 1
ATOM 726 N N . TYR A 1 94 ? 15.798 -2.097 -27.942 1.00 95.31 94 TYR A N 1
ATOM 727 C CA . TYR A 1 94 ? 16.892 -1.715 -27.061 1.00 95.31 94 TYR A CA 1
ATOM 728 C C . TYR A 1 94 ? 17.905 -0.870 -27.834 1.00 95.31 94 TYR A C 1
ATOM 730 O O . TYR A 1 94 ? 18.365 -1.257 -28.906 1.00 95.31 94 TYR A O 1
ATOM 738 N N . ASP A 1 95 ? 18.224 0.303 -27.296 1.00 94.62 95 ASP A N 1
ATOM 739 C CA . ASP A 1 95 ? 19.242 1.207 -27.820 1.00 94.62 95 ASP A CA 1
ATOM 740 C C . ASP A 1 95 ? 20.588 0.851 -27.173 1.00 94.62 95 ASP A C 1
ATOM 742 O O . ASP A 1 95 ? 20.848 1.194 -26.015 1.00 94.62 95 ASP A O 1
ATOM 746 N N . ASP A 1 96 ? 21.448 0.160 -27.925 1.00 94.94 96 ASP A N 1
ATOM 747 C CA . ASP A 1 96 ? 22.770 -0.274 -27.458 1.00 94.94 96 ASP A CA 1
ATOM 748 C C . ASP A 1 96 ? 23.689 0.897 -27.078 1.00 94.94 96 ASP A C 1
ATOM 750 O O . ASP A 1 96 ? 24.512 0.767 -26.167 1.00 94.94 96 ASP A O 1
ATOM 754 N N . GLN A 1 97 ? 23.552 2.053 -27.739 1.00 94.06 97 GLN A N 1
ATOM 755 C CA . GLN A 1 97 ? 24.395 3.221 -27.468 1.00 94.06 97 GLN A CA 1
ATOM 756 C C . GLN A 1 97 ? 24.004 3.887 -26.151 1.00 94.06 97 GLN A C 1
ATOM 758 O O . GLN A 1 97 ? 24.871 4.242 -25.351 1.00 94.06 97 GLN A O 1
ATOM 763 N N . LYS A 1 98 ? 22.698 4.029 -25.903 1.00 92.69 98 LYS A N 1
ATOM 764 C CA . LYS A 1 98 ? 22.170 4.608 -24.655 1.00 92.69 98 LYS A CA 1
ATOM 765 C C . LYS A 1 98 ? 22.050 3.594 -23.522 1.00 92.69 98 LYS A C 1
ATOM 767 O O . LYS A 1 98 ? 21.789 3.990 -22.388 1.00 92.69 98 LYS A O 1
ATOM 772 N N . ARG A 1 99 ? 22.236 2.305 -23.825 1.00 93.94 99 ARG A N 1
ATOM 773 C CA . ARG A 1 99 ? 22.027 1.174 -22.912 1.00 93.94 99 ARG A CA 1
ATOM 774 C C . ARG A 1 99 ? 20.652 1.218 -22.246 1.00 93.94 99 ARG A C 1
ATOM 776 O O . ARG A 1 99 ? 20.523 1.038 -21.035 1.00 93.94 99 ARG A O 1
ATOM 783 N N . ALA A 1 100 ? 19.627 1.519 -23.038 1.00 92.56 100 ALA A N 1
ATOM 784 C CA . ALA A 1 100 ? 18.279 1.763 -22.547 1.00 92.56 100 ALA A CA 1
ATOM 785 C C . ALA A 1 100 ? 17.224 1.194 -23.496 1.00 92.56 100 ALA A C 1
ATOM 787 O O . ALA A 1 100 ? 17.436 1.082 -24.699 1.00 92.56 100 ALA A O 1
ATOM 788 N N . ILE A 1 101 ? 16.056 0.868 -22.945 1.00 91.94 101 ILE A N 1
ATOM 789 C CA . ILE A 1 101 ? 14.884 0.500 -23.741 1.00 91.94 101 ILE A CA 1
ATOM 790 C C . ILE A 1 101 ? 14.389 1.741 -24.494 1.00 91.94 101 ILE A C 1
ATOM 792 O O . ILE A 1 101 ? 14.288 2.824 -23.913 1.00 91.94 101 ILE A O 1
ATOM 796 N N . VAL A 1 102 ? 14.063 1.577 -25.773 1.00 92.88 102 VAL A N 1
ATOM 797 C CA . VAL A 1 102 ? 13.448 2.616 -26.604 1.00 92.88 102 VAL A CA 1
ATOM 798 C C . VAL A 1 102 ? 11.989 2.796 -26.173 1.00 92.88 102 VAL A C 1
ATOM 800 O O . VAL A 1 102 ? 11.247 1.825 -26.055 1.00 92.88 102 VAL A O 1
ATOM 803 N N . GLU A 1 103 ? 11.576 4.041 -25.915 1.00 90.19 103 GLU A N 1
ATOM 804 C CA . GLU A 1 103 ? 10.204 4.406 -25.511 1.00 90.19 103 GLU A CA 1
ATOM 805 C C . GLU A 1 103 ? 9.608 3.533 -24.375 1.00 90.19 103 GLU A C 1
ATOM 807 O O . GLU A 1 103 ? 8.535 2.937 -24.522 1.00 90.19 103 GLU A O 1
ATOM 812 N N . PRO A 1 104 ? 10.240 3.475 -23.188 1.00 89.44 104 PRO A N 1
ATOM 813 C CA . PRO A 1 104 ? 9.830 2.561 -22.119 1.00 89.44 104 PRO A CA 1
ATOM 814 C C . PRO A 1 104 ? 8.394 2.808 -21.628 1.00 89.44 104 PRO A C 1
ATOM 816 O O . PRO A 1 104 ? 7.710 1.870 -21.224 1.00 89.44 104 PRO A O 1
ATOM 819 N N . GLN A 1 105 ? 7.897 4.048 -21.697 1.00 89.50 105 GLN A N 1
ATOM 820 C CA . GLN A 1 105 ? 6.518 4.364 -21.309 1.00 89.50 105 GLN A CA 1
ATOM 821 C C . GLN A 1 105 ? 5.484 3.732 -22.246 1.00 89.50 105 GLN A C 1
ATOM 823 O O . GLN A 1 105 ? 4.471 3.215 -21.777 1.00 89.50 105 GLN A O 1
ATOM 828 N N . ARG A 1 106 ? 5.758 3.706 -23.556 1.00 89.81 106 ARG A N 1
ATOM 829 C CA . ARG A 1 106 ? 4.888 3.061 -24.547 1.00 89.81 106 ARG A CA 1
ATOM 830 C C . ARG A 1 106 ? 4.798 1.560 -24.297 1.00 89.81 106 ARG A C 1
ATOM 832 O O . ARG A 1 106 ? 3.712 0.985 -24.356 1.00 89.81 106 ARG A O 1
ATOM 839 N N . VAL A 1 107 ? 5.935 0.946 -23.976 1.00 89.50 107 VAL A N 1
ATOM 840 C CA . VAL A 1 107 ? 6.037 -0.467 -23.599 1.00 89.50 107 VAL A CA 1
ATOM 841 C C . VAL A 1 107 ? 5.188 -0.729 -22.350 1.00 89.50 107 VAL A C 1
ATOM 843 O O . VAL A 1 107 ? 4.274 -1.544 -22.391 1.00 89.50 107 VAL A O 1
ATOM 846 N N . ILE A 1 108 ? 5.383 0.024 -21.266 1.00 88.31 108 ILE A N 1
ATOM 847 C CA . ILE A 1 108 ? 4.599 -0.144 -20.027 1.00 88.31 108 ILE A CA 1
ATOM 848 C C . ILE A 1 108 ? 3.093 0.035 -20.274 1.00 88.31 108 ILE A C 1
ATOM 850 O O . ILE A 1 108 ? 2.290 -0.768 -19.795 1.00 88.31 108 ILE A O 1
ATOM 854 N N . TYR A 1 109 ? 2.700 1.047 -21.052 1.00 88.56 109 TYR A N 1
ATOM 855 C CA . TYR A 1 109 ? 1.300 1.284 -21.401 1.00 88.56 109 TYR A CA 1
ATOM 856 C C . TYR A 1 109 ? 0.690 0.075 -22.122 1.00 88.56 109 TYR A C 1
ATOM 858 O O . TYR A 1 109 ? -0.345 -0.442 -21.702 1.00 88.56 109 TYR A O 1
ATOM 866 N N . ALA A 1 110 ? 1.369 -0.444 -23.150 1.00 88.06 110 ALA A N 1
ATOM 867 C CA . ALA A 1 110 ? 0.923 -1.635 -23.864 1.00 88.06 110 ALA A CA 1
ATOM 868 C C . ALA A 1 110 ? 0.904 -2.890 -22.968 1.00 88.06 110 ALA A C 1
ATOM 870 O O . ALA A 1 110 ? -0.014 -3.700 -23.089 1.00 88.06 110 ALA A O 1
ATOM 871 N N . MET A 1 111 ? 1.842 -3.033 -22.021 1.00 88.94 111 MET A N 1
ATOM 872 C CA . MET A 1 111 ? 1.837 -4.108 -21.015 1.00 88.94 111 MET A CA 1
ATOM 873 C C . MET A 1 111 ? 0.535 -4.118 -20.210 1.00 88.94 111 MET A C 1
ATOM 875 O O . MET A 1 111 ? -0.094 -5.163 -20.040 1.00 88.94 111 MET A O 1
ATOM 879 N N . TYR A 1 112 ? 0.132 -2.945 -19.718 1.00 89.25 112 TYR A N 1
ATOM 880 C CA . TYR A 1 112 ? -1.072 -2.776 -18.911 1.00 89.25 112 TYR A CA 1
ATOM 881 C C . TYR A 1 112 ? -2.340 -2.969 -19.739 1.00 89.25 112 TYR A C 1
ATOM 883 O O . TYR A 1 112 ? -3.231 -3.697 -19.303 1.00 89.25 112 TYR A O 1
ATOM 891 N N . CYS A 1 113 ? -2.395 -2.418 -20.953 1.00 87.44 113 CYS A N 1
ATOM 892 C CA . CYS A 1 113 ? -3.514 -2.642 -21.866 1.00 87.44 113 CYS A CA 1
ATOM 893 C C . CYS A 1 113 ? -3.693 -4.130 -22.205 1.00 87.44 113 CYS A C 1
ATOM 895 O O . CYS A 1 113 ? -4.810 -4.637 -22.133 1.00 87.44 113 CYS A O 1
ATOM 897 N N . ASN A 1 114 ? -2.605 -4.853 -22.494 1.00 85.81 114 ASN A N 1
ATOM 898 C CA . ASN A 1 114 ? -2.650 -6.290 -22.787 1.00 85.81 114 ASN A CA 1
ATOM 899 C C . ASN A 1 114 ? -3.084 -7.127 -21.575 1.00 85.81 114 ASN A C 1
ATOM 901 O O . ASN A 1 114 ? -3.673 -8.192 -21.741 1.00 85.81 114 ASN A O 1
ATOM 905 N N . ALA A 1 115 ? -2.819 -6.647 -20.358 1.00 86.25 115 ALA A N 1
ATOM 906 C CA . ALA A 1 115 ? -3.316 -7.248 -19.123 1.00 86.25 115 ALA A CA 1
ATOM 907 C C . ALA A 1 115 ? -4.787 -6.892 -18.814 1.00 86.25 115 ALA A C 1
ATOM 909 O O . ALA A 1 115 ? -5.300 -7.291 -17.770 1.00 86.25 115 ALA A O 1
ATOM 910 N N . GLY A 1 116 ? -5.461 -6.118 -19.675 1.00 85.69 116 GLY A N 1
ATOM 911 C CA . GLY A 1 116 ? -6.824 -5.630 -19.444 1.00 85.69 116 GLY A CA 1
ATOM 912 C C . GLY A 1 116 ? -6.923 -4.578 -18.333 1.00 85.69 116 GLY A C 1
ATOM 913 O O . GLY A 1 116 ? -8.008 -4.331 -17.808 1.00 85.69 116 GLY A O 1
ATOM 914 N N . LEU A 1 117 ? -5.802 -3.966 -17.944 1.00 84.56 117 LEU A N 1
ATOM 915 C CA . LEU A 1 117 ? -5.751 -2.934 -16.914 1.00 84.56 117 LEU A CA 1
ATOM 916 C C . LEU A 1 117 ? -5.920 -1.557 -17.561 1.00 84.56 117 LEU A C 1
ATOM 918 O O . LEU A 1 117 ? -5.321 -1.263 -18.597 1.00 84.56 117 LEU A O 1
ATOM 922 N N . LYS A 1 118 ? -6.707 -0.677 -16.929 1.00 75.25 118 LYS A N 1
ATOM 923 C CA . LYS A 1 118 ? -6.755 0.738 -17.317 1.00 75.25 118 LYS A CA 1
ATOM 924 C C . LYS A 1 118 ? -5.405 1.367 -16.980 1.00 75.25 118 LYS A C 1
ATOM 926 O O . LYS A 1 118 ? -5.153 1.715 -15.829 1.00 75.25 118 LYS A O 1
ATOM 931 N N . ALA A 1 119 ? -4.533 1.487 -17.974 1.00 61.00 119 ALA A N 1
ATOM 932 C CA . ALA A 1 119 ? -3.350 2.315 -17.852 1.00 61.00 119 ALA A CA 1
ATOM 933 C C . ALA A 1 119 ? -3.823 3.765 -17.691 1.00 61.00 119 ALA A C 1
ATOM 935 O O . ALA A 1 119 ? -4.488 4.299 -18.580 1.00 61.00 119 ALA A O 1
ATOM 936 N N . PHE A 1 120 ? -3.529 4.392 -16.551 1.00 53.25 120 PHE A N 1
ATOM 937 C CA . PHE A 1 120 ? -3.652 5.840 -16.452 1.00 53.25 120 PHE A CA 1
ATOM 938 C C . PHE A 1 120 ? -2.667 6.411 -17.466 1.00 53.25 120 PHE A C 1
ATOM 940 O O . PHE A 1 120 ? -1.457 6.316 -17.274 1.00 53.25 120 PHE A O 1
ATOM 947 N N . ALA A 1 121 ? -3.181 6.918 -18.586 1.00 47.97 121 ALA A N 1
ATOM 948 C CA . ALA A 1 121 ? -2.386 7.768 -19.444 1.00 47.97 121 ALA A CA 1
ATOM 949 C C . ALA A 1 121 ? -1.985 8.958 -18.573 1.00 47.97 121 ALA A C 1
ATOM 951 O O . ALA A 1 121 ? -2.850 9.711 -18.120 1.00 47.97 121 ALA A O 1
ATOM 952 N N . SER A 1 122 ? -0.694 9.079 -18.268 1.00 46.91 122 SER A N 1
ATOM 953 C CA . SER A 1 122 ? -0.132 10.323 -17.761 1.00 46.91 122 SER A CA 1
ATOM 954 C C . SER A 1 122 ? -0.657 11.426 -18.680 1.00 46.91 122 SER A C 1
ATOM 956 O O . SER A 1 122 ? -0.516 11.308 -19.898 1.00 46.91 122 SER A O 1
ATOM 958 N N . GLN A 1 123 ? -1.293 12.461 -18.131 1.00 43.12 123 GLN A N 1
ATOM 959 C CA . GLN A 1 123 ? -1.840 13.566 -18.930 1.00 43.12 123 GLN A CA 1
ATOM 960 C C . GLN A 1 123 ? -0.756 14.351 -19.702 1.00 43.12 123 GLN A C 1
ATOM 962 O O . GLN A 1 123 ? -1.100 15.193 -20.519 1.00 43.12 123 GLN A O 1
ATOM 967 N N . ASP A 1 124 ? 0.521 13.993 -19.534 1.00 42.50 124 ASP A N 1
ATOM 968 C CA . ASP A 1 124 ? 1.682 14.530 -20.244 1.00 42.50 124 ASP A CA 1
ATOM 969 C C . ASP A 1 124 ? 2.388 13.465 -21.109 1.00 42.50 124 ASP A C 1
ATOM 971 O O . ASP A 1 124 ? 3.598 13.255 -21.015 1.00 42.50 124 ASP A O 1
ATOM 975 N N . MET A 1 125 ? 1.647 12.747 -21.953 1.00 39.75 125 MET A N 1
ATOM 976 C CA . MET A 1 125 ? 2.254 12.071 -23.106 1.00 39.75 125 MET A CA 1
ATOM 977 C C . MET A 1 125 ? 2.225 13.048 -24.287 1.00 39.75 125 MET A C 1
ATOM 979 O O . MET A 1 125 ? 1.124 13.420 -24.701 1.00 39.75 125 MET A O 1
ATOM 983 N N . PRO A 1 126 ? 3.371 13.464 -24.867 1.00 37.19 126 PRO A N 1
ATOM 984 C CA . PRO A 1 126 ? 3.342 14.184 -26.129 1.00 37.19 126 PRO A CA 1
ATOM 985 C C . PRO A 1 126 ? 2.664 13.283 -27.161 1.00 37.19 126 PRO A C 1
ATOM 987 O O . PRO A 1 126 ? 3.158 12.199 -27.482 1.00 37.19 126 PRO A O 1
ATOM 990 N N . GLN A 1 127 ? 1.499 13.716 -27.646 1.00 37.12 127 GLN A N 1
ATOM 991 C CA . GLN A 1 127 ? 0.882 13.140 -28.829 1.00 37.12 127 GLN A CA 1
ATOM 992 C C . GLN A 1 127 ? 1.893 13.302 -29.963 1.00 37.12 127 GLN A C 1
ATOM 994 O O . GLN A 1 127 ? 2.102 14.400 -30.468 1.00 37.12 127 GLN A O 1
ATOM 999 N N . GLN A 1 128 ? 2.566 12.215 -30.340 1.00 43.88 128 GLN A N 1
ATOM 1000 C CA . GLN A 1 128 ? 3.160 12.152 -31.663 1.00 43.88 128 GLN A CA 1
ATOM 1001 C C . GLN A 1 128 ? 1.993 12.220 -32.641 1.00 43.88 128 GLN A C 1
ATOM 1003 O O . GLN A 1 128 ? 1.189 11.286 -32.718 1.00 43.88 128 GLN A O 1
ATOM 1008 N N . ASP A 1 129 ? 1.884 13.355 -33.329 1.00 37.59 129 ASP A N 1
ATOM 1009 C CA . ASP A 1 129 ? 0.996 13.527 -34.466 1.00 37.59 129 ASP A CA 1
ATOM 1010 C C . ASP A 1 129 ? 1.153 12.319 -35.389 1.00 37.59 129 ASP A C 1
ATOM 1012 O O . ASP A 1 129 ? 2.236 12.025 -35.906 1.00 37.59 129 ASP A O 1
ATOM 1016 N N . ALA A 1 130 ? 0.061 11.577 -35.556 1.00 37.41 130 ALA A N 1
ATOM 1017 C CA . ALA A 1 130 ? -0.004 10.527 -36.551 1.00 37.41 130 ALA A CA 1
ATOM 1018 C C . ALA A 1 130 ? 0.318 11.149 -37.923 1.00 37.41 130 ALA A C 1
ATOM 1020 O O . ALA A 1 130 ? -0.227 12.209 -38.247 1.00 37.41 130 ALA A O 1
ATOM 1021 N N . PRO A 1 131 ? 1.171 10.524 -38.754 1.00 39.97 131 PRO A N 1
ATOM 1022 C CA . PRO A 1 131 ? 1.413 11.036 -40.092 1.00 39.97 131 PRO A CA 1
ATOM 1023 C C . PRO A 1 131 ? 0.081 11.059 -40.860 1.00 39.97 131 PRO A C 1
ATOM 1025 O O . PRO A 1 131 ? -0.677 10.083 -40.796 1.00 39.97 131 PRO A O 1
ATOM 1028 N N . PRO A 1 132 ? -0.239 12.154 -41.572 1.00 36.12 132 PRO A N 1
ATOM 1029 C CA . PRO A 1 132 ? -1.513 12.275 -42.251 1.00 36.12 132 PRO A CA 1
ATOM 1030 C C . PRO A 1 132 ? -1.642 11.184 -43.313 1.00 36.12 132 PRO A C 1
ATOM 1032 O O . PRO A 1 132 ? -0.771 10.974 -44.159 1.00 36.12 132 PRO A O 1
ATOM 1035 N N . SER A 1 133 ? -2.773 10.491 -43.245 1.00 39.38 133 SER A N 1
ATOM 1036 C CA . SER A 1 133 ? -3.232 9.497 -44.202 1.00 39.38 133 SER A CA 1
ATOM 1037 C C . SER A 1 133 ? -3.219 10.055 -45.629 1.00 39.38 133 SER A C 1
ATOM 1039 O O . SER A 1 133 ? -4.088 10.841 -46.006 1.00 39.38 133 SER A O 1
ATOM 1041 N N . ALA A 1 134 ? -2.275 9.604 -46.453 1.00 35.50 134 ALA A N 1
ATOM 1042 C CA . ALA A 1 134 ? -2.330 9.799 -47.895 1.00 35.50 134 ALA A CA 1
ATOM 1043 C C . ALA A 1 134 ? -3.241 8.728 -48.513 1.00 35.50 134 ALA A C 1
ATOM 1045 O O . ALA A 1 134 ? -2.788 7.652 -48.904 1.00 35.50 134 ALA A O 1
ATOM 1046 N N . GLN A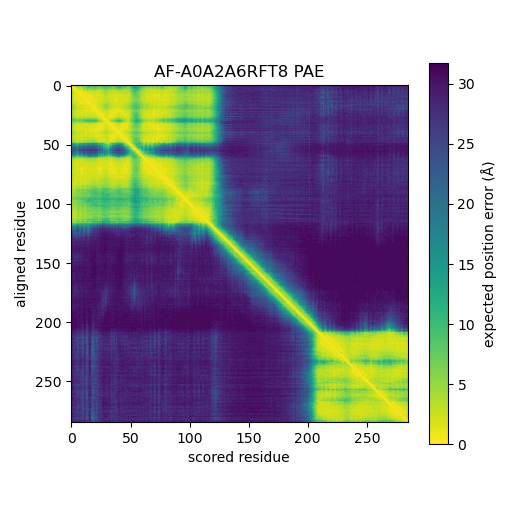 1 135 ? -4.541 9.015 -48.596 1.00 38.50 135 GLN A N 1
ATOM 1047 C CA . GLN A 1 135 ? -5.437 8.280 -49.484 1.00 38.50 135 GLN A CA 1
ATOM 1048 C C . GLN A 1 135 ? -5.590 9.009 -50.824 1.00 38.50 135 GLN A C 1
ATOM 1050 O O . GLN A 1 135 ? -5.988 10.168 -50.898 1.00 38.50 135 GLN A O 1
ATOM 1055 N N . SER A 1 136 ? -5.376 8.221 -51.880 1.00 34.06 136 SER A N 1
ATOM 1056 C CA . SER A 1 136 ? -5.943 8.310 -53.234 1.00 34.06 136 SER A CA 1
ATOM 1057 C C . SER A 1 136 ? -5.484 9.417 -54.194 1.00 34.06 136 SER A C 1
ATOM 1059 O O . SER A 1 136 ? -6.002 10.529 -54.204 1.00 34.06 136 SER A O 1
ATOM 1061 N N . ARG A 1 137 ? -4.674 9.010 -55.188 1.00 33.66 137 ARG A N 1
ATOM 1062 C CA . ARG A 1 137 ? -4.748 9.559 -56.551 1.00 33.66 137 ARG A CA 1
ATOM 1063 C C . ARG A 1 137 ? -4.582 8.459 -57.617 1.00 33.66 137 ARG A C 1
ATOM 1065 O O . ARG A 1 137 ? -3.484 8.008 -57.896 1.00 33.66 137 ARG A O 1
ATOM 1072 N N . THR A 1 138 ? -5.744 8.030 -58.118 1.00 32.59 138 THR A N 1
ATOM 1073 C CA . THR A 1 138 ? -6.130 7.672 -59.504 1.00 32.59 138 THR A CA 1
ATOM 1074 C C . THR A 1 138 ? -5.352 6.664 -60.379 1.00 32.59 138 THR A C 1
ATOM 1076 O O . THR A 1 138 ? -4.142 6.506 -60.352 1.00 32.59 138 THR A O 1
ATOM 1079 N N . LYS A 1 139 ? -6.156 5.980 -61.208 1.00 33.25 139 LYS A N 1
ATOM 1080 C CA . LYS A 1 139 ? -5.899 4.833 -62.095 1.00 33.25 139 LYS A CA 1
ATOM 1081 C C . LYS A 1 139 ? -4.955 5.113 -63.294 1.00 33.25 139 LYS A C 1
ATOM 1083 O O . LYS A 1 139 ? -5.149 6.103 -63.982 1.00 33.25 139 LYS A O 1
ATOM 1088 N N . ARG A 1 140 ? -4.035 4.153 -63.527 1.00 31.06 140 ARG A N 1
ATOM 1089 C CA . ARG A 1 140 ? -3.520 3.455 -64.754 1.00 31.06 140 ARG A CA 1
ATOM 1090 C C . ARG A 1 140 ? -3.548 4.119 -66.159 1.00 31.06 140 ARG A C 1
ATOM 1092 O O . ARG A 1 140 ? -4.495 4.826 -66.474 1.00 31.06 140 ARG A O 1
ATOM 1099 N N . PRO A 1 141 ? -2.601 3.753 -67.063 1.00 33.88 141 PRO A N 1
ATOM 1100 C CA . PRO A 1 141 ? -2.729 2.495 -67.829 1.00 33.88 141 PRO A CA 1
ATOM 1101 C C . PRO A 1 141 ? -1.454 1.632 -67.979 1.00 33.88 141 PRO A C 1
ATOM 1103 O O . PRO A 1 141 ? -0.339 2.046 -67.689 1.00 33.88 141 PRO A O 1
ATOM 1106 N N . GLN A 1 142 ? -1.693 0.381 -68.391 1.00 32.50 142 GLN A N 1
ATOM 1107 C CA . GLN A 1 142 ? -0.744 -0.708 -68.656 1.00 32.50 142 GLN A CA 1
ATOM 1108 C C . GLN A 1 142 ? 0.230 -0.428 -69.803 1.00 32.50 142 GLN A C 1
ATOM 1110 O O . GLN A 1 142 ? -0.185 0.062 -70.849 1.00 32.50 142 GLN A O 1
ATOM 1115 N N . GLN A 1 143 ? 1.444 -0.967 -69.677 1.00 31.17 143 GLN A N 1
ATOM 1116 C CA . GLN A 1 143 ? 2.077 -1.696 -70.774 1.00 31.17 143 GLN A CA 1
ATOM 1117 C C . GLN A 1 143 ? 2.751 -2.965 -70.243 1.00 31.17 143 GLN A C 1
ATOM 1119 O O . GLN A 1 143 ? 3.166 -3.052 -69.090 1.00 31.17 143 GLN A O 1
ATOM 1124 N N . GLN A 1 144 ? 2.708 -3.976 -71.093 1.00 29.67 144 GLN A N 1
ATOM 1125 C CA . GLN A 1 144 ? 2.796 -5.408 -70.861 1.00 29.67 144 GLN A CA 1
ATOM 1126 C C . GLN A 1 144 ? 3.977 -5.908 -71.689 1.00 29.67 144 GLN A C 1
ATOM 1128 O O . GLN A 1 144 ? 4.080 -5.477 -72.834 1.00 29.67 144 GLN A O 1
ATOM 1133 N N . GLN A 1 145 ? 4.828 -6.781 -71.143 1.00 30.83 145 GLN A N 1
ATOM 1134 C CA . GLN A 1 145 ? 5.666 -7.698 -71.929 1.00 30.83 145 GLN A CA 1
ATOM 1135 C C . GLN A 1 145 ? 6.271 -8.795 -71.032 1.00 30.83 145 GLN A C 1
ATOM 1137 O O . GLN A 1 145 ? 7.166 -8.556 -70.228 1.00 30.83 145 GLN A O 1
ATOM 1142 N N . ASP A 1 146 ? 5.627 -9.960 -71.119 1.00 28.12 146 ASP A N 1
ATOM 1143 C CA . ASP A 1 146 ? 6.171 -11.292 -71.419 1.00 28.12 146 ASP A CA 1
ATOM 1144 C C . ASP A 1 146 ? 7.399 -11.850 -70.666 1.00 28.12 146 ASP A C 1
ATOM 1146 O O . ASP A 1 146 ? 8.529 -11.387 -70.788 1.00 28.12 146 ASP A O 1
ATOM 1150 N N . ALA A 1 147 ? 7.154 -12.970 -69.969 1.00 30.83 147 ALA A N 1
ATOM 1151 C CA . ALA A 1 147 ? 8.133 -14.002 -69.603 1.00 30.83 147 ALA A CA 1
ATOM 1152 C C . ALA A 1 147 ? 8.371 -14.965 -70.796 1.00 30.83 147 ALA A C 1
ATOM 1154 O O . ALA A 1 147 ? 7.526 -15.007 -71.694 1.00 30.83 147 ALA A O 1
ATOM 1155 N N . PRO A 1 148 ? 9.452 -15.781 -70.825 1.00 40.22 148 PRO A N 1
ATOM 1156 C CA . PRO A 1 148 ? 9.405 -17.113 -70.183 1.00 40.22 148 PRO A CA 1
ATOM 1157 C C . PRO A 1 148 ? 10.758 -17.630 -69.590 1.00 40.22 148 PRO A C 1
ATOM 1159 O O . PRO A 1 148 ? 11.793 -16.990 -69.766 1.00 40.22 148 PRO A O 1
ATOM 1162 N N . PRO A 1 149 ? 10.765 -18.779 -68.865 1.00 44.69 149 PRO A N 1
ATOM 1163 C CA . PRO A 1 149 ? 11.935 -19.372 -68.182 1.00 44.69 149 PRO A CA 1
ATOM 1164 C C . PRO A 1 149 ? 12.686 -20.403 -69.067 1.00 44.69 149 PRO A C 1
ATOM 1166 O O . PRO A 1 149 ? 12.204 -20.693 -70.165 1.00 44.69 149 PRO A O 1
ATOM 1169 N N . PRO A 1 150 ? 13.824 -21.005 -68.626 1.00 40.72 150 PRO A N 1
ATOM 1170 C CA . PRO A 1 150 ? 13.743 -22.358 -68.031 1.00 40.72 150 PRO A CA 1
ATOM 1171 C C . PRO A 1 150 ? 14.870 -22.823 -67.052 1.00 40.72 150 PRO A C 1
ATOM 1173 O O . PRO A 1 150 ? 16.002 -22.362 -67.071 1.00 40.72 150 PRO A O 1
ATOM 1176 N N . ALA A 1 151 ? 14.490 -23.839 -66.257 1.00 28.73 151 ALA A N 1
ATOM 1177 C CA . ALA A 1 151 ? 15.170 -25.101 -65.885 1.00 28.73 151 ALA A CA 1
ATOM 1178 C C . ALA A 1 151 ? 16.526 -25.199 -65.119 1.00 28.73 151 ALA A C 1
ATOM 1180 O O . ALA A 1 151 ? 17.599 -24.944 -65.642 1.00 28.73 151 ALA A O 1
ATOM 1181 N N . GLN A 1 152 ? 16.415 -25.814 -63.924 1.00 29.12 152 GLN A N 1
ATOM 1182 C CA . GLN A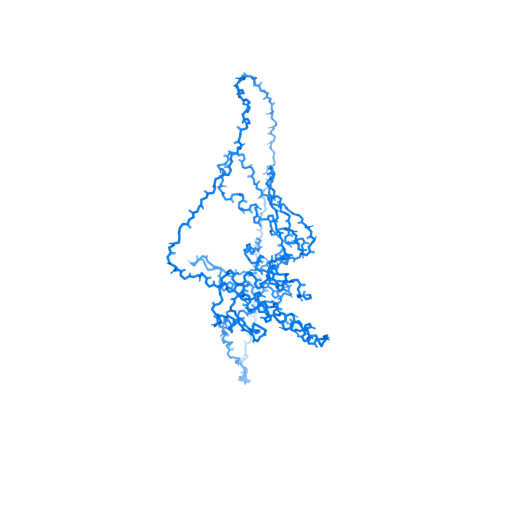 1 152 ? 17.132 -27.002 -63.394 1.00 29.12 152 GLN A CA 1
ATOM 1183 C C . GLN A 1 152 ? 18.681 -27.055 -63.387 1.00 29.12 152 GLN A C 1
ATOM 1185 O O . GLN A 1 152 ? 19.313 -27.280 -64.411 1.00 29.12 152 GLN A O 1
ATOM 1190 N N . SER A 1 153 ? 19.298 -27.155 -62.196 1.00 27.00 153 SER A N 1
ATOM 1191 C CA . SER A 1 153 ? 19.668 -28.442 -61.553 1.00 27.00 153 SER A CA 1
ATOM 1192 C C . SER A 1 153 ? 20.756 -28.318 -60.456 1.00 27.00 153 SER A C 1
ATOM 1194 O O . SER A 1 153 ? 21.681 -27.522 -60.550 1.00 27.00 153 SER A O 1
ATOM 1196 N N . ARG A 1 154 ? 20.663 -29.243 -59.480 1.00 28.00 154 ARG A N 1
ATOM 1197 C CA . ARG A 1 154 ? 21.751 -29.927 -58.737 1.00 28.00 154 ARG A CA 1
ATOM 1198 C C . ARG A 1 154 ? 22.185 -29.478 -57.316 1.00 28.00 154 ARG A C 1
ATOM 1200 O O . ARG A 1 154 ? 23.083 -28.677 -57.120 1.00 28.00 154 ARG A O 1
ATOM 1207 N N . THR A 1 155 ? 21.569 -30.149 -56.336 1.00 25.64 155 THR A N 1
ATOM 1208 C CA . THR A 1 155 ? 22.150 -31.034 -55.288 1.00 25.64 155 THR A CA 1
ATOM 1209 C C . THR A 1 155 ? 23.451 -30.670 -54.542 1.00 25.64 155 THR A C 1
ATOM 1211 O O . THR A 1 155 ? 24.519 -30.649 -55.143 1.00 25.64 155 THR A O 1
ATOM 1214 N N . LYS A 1 156 ? 23.369 -30.630 -53.195 1.00 31.94 156 LYS A N 1
ATOM 1215 C CA . LYS A 1 156 ? 24.220 -31.331 -52.182 1.00 31.94 156 LYS A CA 1
ATOM 1216 C C . LYS A 1 156 ? 23.751 -30.905 -50.774 1.00 31.94 156 LYS A C 1
ATOM 1218 O O . LYS A 1 156 ? 23.841 -29.739 -50.431 1.00 31.94 156 LYS A O 1
ATOM 1223 N N . GLN A 1 157 ? 22.934 -31.691 -50.071 1.00 29.58 157 GLN A N 1
ATOM 1224 C CA . GLN A 1 157 ? 23.278 -32.750 -49.099 1.00 29.58 157 GLN A CA 1
ATOM 1225 C C . GLN A 1 157 ? 24.309 -32.395 -48.003 1.00 29.58 157 GLN A C 1
ATOM 1227 O O . GLN A 1 157 ? 25.427 -31.972 -48.270 1.00 29.58 157 GLN A O 1
ATOM 1232 N N . ARG A 1 158 ? 23.833 -32.644 -46.775 1.00 28.28 158 ARG A N 1
ATO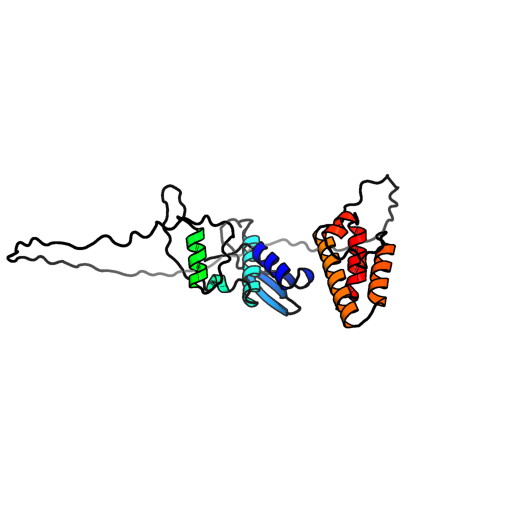M 1233 C CA . ARG A 1 158 ? 24.398 -32.584 -45.413 1.00 28.28 158 ARG A CA 1
ATOM 1234 C C . ARG A 1 158 ? 25.396 -33.736 -45.156 1.00 28.28 158 ARG A C 1
ATOM 1236 O O . ARG A 1 158 ? 25.378 -34.707 -45.908 1.00 28.28 158 ARG A O 1
ATOM 1243 N N . PRO A 1 159 ? 26.208 -33.673 -44.089 1.00 35.78 159 PRO A N 1
ATOM 1244 C CA . PRO A 1 159 ? 26.002 -34.560 -42.914 1.00 35.78 159 PRO A CA 1
ATOM 1245 C C . PRO A 1 159 ? 26.216 -33.762 -41.594 1.00 35.78 159 PRO A C 1
ATOM 1247 O O . PRO A 1 159 ? 26.855 -32.720 -41.625 1.00 35.78 159 PRO A O 1
ATOM 1250 N N . GLN A 1 160 ? 25.547 -33.938 -40.443 1.00 29.45 160 GLN A N 1
ATOM 1251 C CA . GLN A 1 160 ? 25.313 -35.061 -39.508 1.00 29.45 160 GLN A CA 1
ATOM 1252 C C . GLN A 1 160 ? 26.557 -35.794 -38.990 1.00 29.45 160 GLN A C 1
ATOM 1254 O O . GLN A 1 160 ? 27.314 -36.349 -39.771 1.00 29.45 160 GLN A O 1
ATOM 1259 N N . GLY A 1 161 ? 26.651 -35.854 -37.655 1.00 25.92 161 GLY A N 1
ATOM 1260 C CA . GLY A 1 161 ? 27.664 -36.541 -36.845 1.00 25.92 161 GLY A CA 1
ATOM 1261 C C . GLY A 1 161 ? 28.386 -35.522 -35.950 1.00 25.92 161 GLY A C 1
ATOM 1262 O O . GLY A 1 161 ? 28.807 -34.498 -36.460 1.00 25.92 161 GLY A O 1
ATOM 1263 N N . GLU A 1 162 ? 28.528 -35.658 -34.634 1.00 29.59 162 GLU A N 1
ATOM 1264 C CA . GLU A 1 162 ? 28.430 -36.833 -33.770 1.00 29.59 162 GLU A CA 1
ATOM 1265 C C . GLU A 1 162 ? 28.108 -36.422 -32.320 1.00 29.59 162 GLU A C 1
ATOM 1267 O O . GLU A 1 162 ? 28.254 -35.268 -31.920 1.00 29.59 162 GLU A O 1
ATOM 1272 N N . ALA A 1 163 ? 27.608 -37.403 -31.573 1.00 26.33 163 ALA A N 1
ATOM 1273 C CA . ALA A 1 163 ? 27.222 -37.358 -30.171 1.00 26.33 163 ALA A CA 1
ATOM 1274 C C . ALA A 1 163 ? 28.371 -37.812 -29.241 1.00 26.33 163 ALA A C 1
ATOM 1276 O O . ALA A 1 163 ? 29.452 -38.138 -29.718 1.00 26.33 163 ALA A O 1
ATOM 1277 N N . PHE A 1 164 ? 28.028 -37.939 -27.946 1.00 27.23 164 PHE A N 1
ATOM 1278 C CA . PHE A 1 164 ? 28.698 -38.640 -26.826 1.00 27.23 164 PHE A CA 1
ATOM 1279 C C . PHE A 1 164 ? 29.504 -37.762 -25.836 1.00 27.23 164 PHE A C 1
ATOM 1281 O O . PHE A 1 164 ? 30.064 -36.746 -26.232 1.00 27.23 164 PHE A O 1
ATOM 1288 N N . PRO A 1 165 ? 29.683 -38.196 -24.566 1.00 39.41 165 PRO A N 1
ATOM 1289 C CA . PRO A 1 165 ? 28.674 -38.725 -23.637 1.00 39.41 165 PRO A CA 1
ATOM 1290 C C . PRO A 1 165 ? 28.856 -38.239 -22.170 1.00 39.41 165 PRO A C 1
ATOM 1292 O O . PRO A 1 165 ? 29.651 -37.365 -21.848 1.00 39.41 165 PRO A O 1
ATOM 1295 N N . CYS A 1 166 ? 28.056 -38.863 -21.303 1.00 23.28 166 CYS A N 1
ATOM 1296 C CA . CYS A 1 166 ? 27.827 -38.704 -19.869 1.00 23.28 166 CYS A CA 1
ATOM 1297 C C . CYS A 1 166 ? 28.947 -39.237 -18.930 1.00 23.28 166 CYS A C 1
ATOM 1299 O O . CYS A 1 166 ? 29.711 -40.122 -19.309 1.00 23.28 166 CYS A O 1
ATOM 1301 N N . SER A 1 167 ? 28.866 -38.797 -17.662 1.00 28.61 167 SER A N 1
ATOM 1302 C CA . SER A 1 167 ? 29.212 -39.499 -16.398 1.00 28.61 167 SER A CA 1
ATOM 1303 C C . SER A 1 167 ? 30.630 -39.449 -15.803 1.00 28.61 167 SER A C 1
ATOM 1305 O O . SER A 1 167 ? 31.600 -39.877 -16.423 1.00 28.61 167 SER A O 1
ATOM 1307 N N . ARG A 1 168 ? 30.677 -39.074 -14.509 1.00 27.78 168 ARG A N 1
ATOM 1308 C CA . ARG A 1 168 ? 31.278 -39.780 -13.340 1.00 27.78 168 ARG A CA 1
ATOM 1309 C C . ARG A 1 168 ? 31.004 -38.922 -12.083 1.00 27.78 168 ARG A C 1
ATOM 1311 O O . ARG A 1 168 ? 31.250 -37.724 -12.129 1.00 27.78 168 ARG A O 1
ATOM 1318 N N . GLU A 1 169 ? 30.217 -39.371 -11.092 1.00 25.11 169 GLU A N 1
ATOM 1319 C CA . GLU A 1 169 ? 30.618 -40.180 -9.906 1.00 25.11 169 GLU A CA 1
ATOM 1320 C C . GLU A 1 169 ? 31.893 -39.622 -9.237 1.00 25.11 169 GLU A C 1
ATOM 1322 O O . GLU A 1 169 ? 32.873 -39.382 -9.928 1.00 25.11 169 GLU A O 1
ATOM 1327 N N . SER A 1 170 ? 31.966 -39.332 -7.933 1.00 27.17 170 SER A N 1
ATOM 1328 C CA . SER A 1 170 ? 31.597 -40.185 -6.795 1.00 27.17 170 SER A CA 1
ATOM 1329 C C . SER A 1 170 ? 31.670 -39.441 -5.443 1.00 27.17 170 SER A C 1
ATOM 1331 O O . SER A 1 170 ? 32.276 -38.380 -5.312 1.00 27.17 170 SER A O 1
ATOM 1333 N N . SER A 1 171 ? 31.028 -40.073 -4.461 1.00 28.30 171 SER A N 1
ATOM 1334 C CA . SER A 1 171 ? 31.053 -39.925 -3.001 1.00 28.30 171 SER A CA 1
ATOM 1335 C C . SER A 1 171 ? 32.417 -39.684 -2.331 1.00 28.30 171 SER A C 1
ATOM 1337 O O . SER A 1 171 ? 33.428 -40.183 -2.810 1.00 28.30 171 SER A O 1
ATOM 1339 N N . ASP A 1 172 ? 32.424 -38.989 -1.182 1.00 28.89 172 ASP A N 1
ATOM 1340 C CA . ASP A 1 172 ? 32.801 -39.565 0.130 1.00 28.89 172 ASP A CA 1
ATOM 1341 C C . ASP A 1 172 ? 32.886 -38.503 1.250 1.00 28.89 172 ASP A C 1
ATOM 1343 O O . ASP A 1 172 ? 33.543 -37.473 1.123 1.00 28.89 172 ASP A O 1
ATOM 1347 N N . ALA A 1 173 ? 32.235 -38.799 2.380 1.00 32.19 173 ALA A N 1
ATOM 1348 C CA . ALA A 1 173 ? 32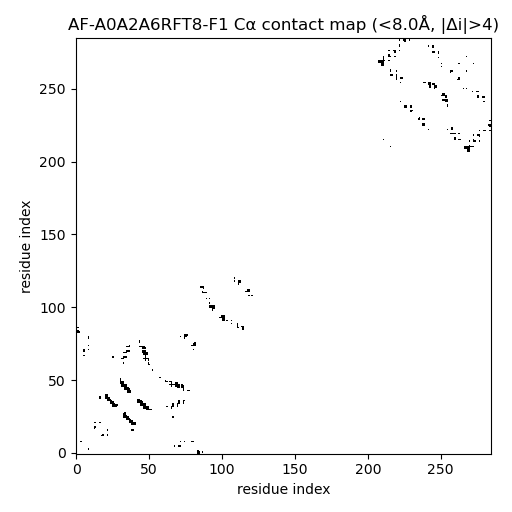.558 -38.284 3.718 1.00 32.19 173 ALA A CA 1
ATOM 1349 C C . ALA A 1 173 ? 33.462 -39.321 4.420 1.00 32.19 173 ALA A C 1
ATOM 1351 O O . ALA A 1 173 ? 33.319 -40.506 4.101 1.00 32.19 173 ALA A O 1
ATOM 1352 N N . PRO A 1 174 ? 34.371 -38.958 5.359 1.00 38.78 174 PRO A N 1
ATOM 1353 C CA . PRO A 1 174 ? 34.056 -39.007 6.810 1.00 38.78 174 PRO A CA 1
ATOM 1354 C C . PRO A 1 174 ? 34.934 -38.026 7.678 1.00 38.78 174 PRO A C 1
ATOM 1356 O O . PRO A 1 174 ? 35.381 -37.019 7.139 1.00 38.78 174 PRO A O 1
ATOM 1359 N N . PRO A 1 175 ? 35.189 -38.236 8.999 1.00 41.16 175 PRO A N 1
ATOM 1360 C CA . PRO A 1 175 ? 34.495 -37.668 10.174 1.00 41.16 175 PRO A CA 1
ATOM 1361 C C . PRO A 1 175 ? 35.403 -36.715 11.041 1.00 41.16 175 PRO A C 1
ATOM 1363 O O . PRO A 1 175 ? 36.502 -36.374 10.606 1.00 41.16 175 PRO A O 1
ATOM 1366 N N . PRO A 1 176 ? 34.985 -36.223 12.241 1.00 43.88 176 PRO A N 1
ATOM 1367 C CA . PRO A 1 176 ? 35.556 -35.026 12.886 1.00 43.88 176 PRO A CA 1
ATOM 1368 C C . PRO A 1 176 ? 36.629 -35.327 13.955 1.00 43.88 176 PRO A C 1
ATOM 1370 O O . PRO A 1 176 ? 36.743 -36.469 14.405 1.00 43.88 176 PRO A O 1
ATOM 1373 N N . PRO A 1 177 ? 37.309 -34.291 14.495 1.00 36.38 177 PRO A N 1
ATOM 1374 C CA . PRO A 1 177 ? 37.853 -34.357 15.845 1.00 36.38 177 PRO A CA 1
ATOM 1375 C C . PRO A 1 177 ? 37.263 -33.317 16.811 1.00 36.38 177 PRO A C 1
ATOM 1377 O O . PRO A 1 177 ? 36.633 -32.324 16.454 1.00 36.38 177 PRO A O 1
ATOM 1380 N N . ALA A 1 178 ? 37.468 -33.642 18.081 1.00 27.94 178 ALA A N 1
ATOM 1381 C CA . ALA A 1 178 ? 36.765 -33.198 19.264 1.00 27.94 178 ALA A CA 1
ATOM 1382 C C . ALA A 1 178 ? 37.401 -31.985 19.983 1.00 27.94 178 ALA A C 1
ATOM 1384 O O . ALA A 1 178 ? 38.605 -31.778 19.931 1.00 27.94 178 ALA A O 1
ATOM 1385 N N . GLN A 1 179 ? 36.551 -31.296 20.759 1.00 29.98 179 GLN A N 1
ATOM 1386 C CA . GLN A 1 179 ? 36.784 -30.705 22.092 1.00 29.98 179 GLN A CA 1
ATOM 1387 C C . GLN A 1 179 ? 37.895 -29.655 22.320 1.00 29.98 179 GLN A C 1
ATOM 1389 O O . GLN A 1 179 ? 39.081 -29.958 22.354 1.00 29.98 179 GLN A O 1
ATOM 1394 N N . SER A 1 180 ? 37.483 -28.456 22.757 1.00 28.28 180 SER A N 1
ATOM 1395 C CA . SER A 1 180 ? 37.895 -27.828 24.040 1.00 28.28 180 SER A CA 1
ATOM 1396 C C . SER A 1 180 ? 37.142 -26.491 24.223 1.00 28.28 180 SER A C 1
ATOM 1398 O O . SER A 1 180 ? 37.135 -25.651 23.340 1.00 28.28 180 SER A O 1
ATOM 1400 N N . ARG A 1 181 ? 36.218 -26.366 25.186 1.00 27.19 181 ARG A N 1
ATOM 1401 C CA . ARG A 1 181 ? 36.344 -26.037 26.626 1.00 27.19 181 ARG A CA 1
ATOM 1402 C C . ARG A 1 181 ? 36.411 -24.521 26.922 1.00 27.19 181 ARG A C 1
ATOM 1404 O O . ARG A 1 181 ? 37.405 -23.868 26.643 1.00 27.19 181 ARG A O 1
ATOM 1411 N N . THR A 1 182 ? 35.401 -24.065 27.682 1.00 27.09 182 THR A N 1
ATOM 1412 C CA . THR A 1 182 ? 35.317 -22.845 28.529 1.00 27.09 182 THR A CA 1
ATOM 1413 C C . THR A 1 182 ? 35.187 -21.493 27.800 1.00 27.09 182 THR A C 1
ATOM 1415 O O . THR A 1 182 ? 35.861 -21.271 26.815 1.00 27.09 182 THR A O 1
ATOM 1418 N N . LYS A 1 183 ? 34.346 -20.523 28.194 1.00 28.78 183 LYS A N 1
ATOM 1419 C CA . LYS A 1 183 ? 33.880 -20.107 29.530 1.00 28.78 183 LYS A CA 1
ATOM 1420 C C . LYS A 1 183 ? 32.567 -19.302 29.410 1.00 28.78 183 LYS A C 1
ATOM 1422 O O . LYS A 1 183 ? 32.418 -18.473 28.522 1.00 28.78 183 LYS A O 1
ATOM 1427 N N . ARG A 1 184 ? 31.659 -19.533 30.358 1.00 28.17 184 ARG A N 1
ATOM 1428 C CA . ARG A 1 184 ? 30.485 -18.707 30.699 1.00 28.17 184 ARG A CA 1
ATOM 1429 C C . ARG A 1 184 ? 30.951 -17.440 31.443 1.00 28.17 184 ARG A C 1
ATOM 1431 O O . ARG A 1 184 ? 31.966 -17.522 32.138 1.00 28.17 184 ARG A O 1
ATOM 1438 N N . PRO A 1 185 ? 30.199 -16.329 31.397 1.00 30.81 185 PRO A N 1
ATOM 1439 C CA . PRO A 1 185 ? 29.541 -15.888 32.634 1.00 30.81 185 PRO A CA 1
ATOM 1440 C C . PRO A 1 185 ? 28.045 -15.584 32.458 1.00 30.81 185 PRO A C 1
ATOM 1442 O O . PRO A 1 185 ? 27.556 -15.315 31.367 1.00 30.81 185 PRO A O 1
ATOM 1445 N N . GLN A 1 186 ? 27.333 -15.704 33.575 1.00 31.44 186 GLN A N 1
ATOM 1446 C CA . GLN A 1 186 ? 25.901 -15.466 33.767 1.00 31.44 186 GLN A CA 1
ATOM 1447 C C . GLN A 1 186 ? 25.646 -14.026 34.299 1.00 31.44 186 GLN A C 1
ATOM 1449 O O . GLN A 1 186 ? 26.612 -13.279 34.438 1.00 31.44 186 GLN A O 1
ATOM 1454 N N . PRO A 1 187 ? 24.382 -13.613 34.538 1.00 36.91 187 PRO A N 1
ATOM 1455 C CA . PRO A 1 187 ? 23.880 -12.257 34.329 1.00 36.91 187 PRO A CA 1
ATOM 1456 C C . PRO A 1 187 ? 23.913 -11.400 35.602 1.00 36.91 187 PRO A C 1
ATOM 1458 O O . PRO A 1 187 ? 23.979 -11.929 36.710 1.00 36.91 187 PRO A O 1
ATOM 1461 N N . GLN A 1 188 ? 23.750 -10.086 35.445 1.00 29.38 188 GLN A N 1
ATOM 1462 C CA . GLN A 1 188 ? 23.362 -9.199 36.541 1.00 29.38 188 GLN A CA 1
ATOM 1463 C C . GLN A 1 188 ? 22.082 -8.445 36.182 1.00 29.38 188 GLN A C 1
ATOM 1465 O O . GLN A 1 188 ? 21.998 -7.768 35.159 1.00 29.38 188 GLN A O 1
ATOM 1470 N N . GLN A 1 189 ? 21.083 -8.663 37.033 1.00 29.69 189 GLN A N 1
ATOM 1471 C CA . GLN A 1 189 ? 19.827 -7.937 37.136 1.00 29.69 189 GLN A CA 1
ATOM 1472 C C . GLN A 1 189 ? 20.006 -6.683 38.011 1.00 29.69 189 GLN A C 1
ATOM 1474 O O . GLN A 1 189 ? 20.979 -6.573 38.756 1.00 29.69 189 GLN A O 1
ATOM 1479 N N . ASP A 1 190 ? 18.980 -5.834 37.934 1.00 26.62 190 ASP A N 1
ATOM 1480 C CA . ASP A 1 190 ? 18.543 -4.811 38.891 1.00 26.62 190 ASP A CA 1
ATOM 1481 C C . ASP A 1 190 ? 19.235 -3.439 38.878 1.00 26.62 190 ASP A C 1
ATOM 1483 O O . ASP A 1 190 ? 20.354 -3.265 39.346 1.00 26.62 190 ASP A O 1
ATOM 1487 N N . ALA A 1 191 ? 18.496 -2.419 38.415 1.00 28.31 191 ALA A N 1
ATOM 1488 C CA . ALA A 1 191 ? 17.830 -1.454 39.309 1.00 28.31 191 ALA A CA 1
ATOM 1489 C C . ALA A 1 191 ? 17.267 -0.235 38.534 1.00 28.31 191 ALA A C 1
ATOM 1491 O O . ALA A 1 191 ? 18.000 0.526 37.912 1.00 28.31 191 ALA A O 1
ATOM 1492 N N . SER A 1 192 ? 15.953 -0.010 38.628 1.00 29.98 192 SER A N 1
ATOM 1493 C CA . SER A 1 192 ? 15.342 1.336 38.717 1.00 29.98 192 SER A CA 1
ATOM 1494 C C . SER A 1 192 ? 15.031 1.569 40.205 1.00 29.98 192 SER A C 1
ATOM 1496 O O . SER A 1 192 ? 14.730 0.572 40.868 1.00 29.98 192 SER A O 1
ATOM 1498 N N . PRO A 1 193 ? 15.129 2.788 40.782 1.00 39.16 193 PRO A N 1
ATOM 1499 C CA . PRO A 1 193 ? 14.191 3.907 40.542 1.00 39.16 193 PRO A CA 1
ATOM 1500 C C . PRO A 1 193 ? 14.913 5.289 40.544 1.00 39.16 193 PRO A C 1
ATOM 1502 O O . PRO A 1 193 ? 16.081 5.386 40.890 1.00 39.16 193 PRO A O 1
ATOM 1505 N N . SER A 1 194 ? 14.363 6.446 40.167 1.00 26.98 194 SER A N 1
ATOM 1506 C CA . SER A 1 194 ? 13.267 7.190 40.806 1.00 26.98 194 SER A CA 1
ATOM 1507 C C . SER A 1 194 ? 13.091 8.532 40.078 1.00 26.98 194 SER A C 1
ATOM 1509 O O . SER A 1 194 ? 14.042 9.072 39.516 1.00 26.98 194 SER A O 1
ATOM 1511 N N . ALA A 1 195 ? 11.887 9.091 40.171 1.00 31.92 195 ALA A N 1
ATOM 1512 C CA . ALA A 1 195 ? 11.495 10.416 39.713 1.00 31.92 195 ALA A CA 1
ATOM 1513 C C . ALA A 1 195 ? 12.333 11.564 40.305 1.00 31.92 195 ALA A C 1
ATOM 1515 O O . ALA A 1 195 ? 12.553 11.602 41.514 1.00 31.92 195 ALA A O 1
ATOM 1516 N N . GLN A 1 196 ? 12.671 12.556 39.474 1.00 30.17 196 GLN A N 1
ATOM 1517 C CA . GLN A 1 196 ? 12.918 13.928 39.918 1.00 30.17 196 GLN A CA 1
ATOM 1518 C C . GLN A 1 196 ? 12.308 14.922 38.925 1.00 30.17 196 GLN A C 1
ATOM 1520 O O . GLN A 1 196 ? 12.617 14.947 37.736 1.00 30.17 196 GLN A O 1
ATOM 1525 N N . SER A 1 197 ? 11.401 15.718 39.476 1.00 31.28 197 SER A N 1
ATOM 1526 C CA . SER A 1 197 ? 10.812 16.942 38.952 1.00 31.28 197 SER A CA 1
ATOM 1527 C C . SER A 1 197 ? 11.874 17.932 38.476 1.00 31.28 197 SER A C 1
ATOM 1529 O O . SER A 1 197 ? 12.742 18.320 39.258 1.00 31.28 197 SER A O 1
ATOM 1531 N N . ARG A 1 198 ? 11.750 18.409 37.234 1.00 29.34 198 ARG A N 1
ATOM 1532 C CA . ARG A 1 198 ? 12.468 19.591 36.755 1.00 29.34 198 ARG A CA 1
ATOM 1533 C C . ARG A 1 198 ? 11.455 20.621 36.276 1.00 29.34 198 ARG A C 1
ATOM 1535 O O . ARG A 1 198 ? 10.789 20.433 35.265 1.00 29.34 198 ARG A O 1
ATOM 1542 N N . THR A 1 199 ? 11.313 21.675 37.066 1.00 32.88 199 THR A N 1
ATOM 1543 C CA . THR A 1 199 ? 10.734 22.954 36.664 1.00 32.88 199 THR A CA 1
ATOM 1544 C C . THR A 1 199 ? 11.644 23.554 35.596 1.00 32.88 199 THR A C 1
ATOM 1546 O O . THR A 1 199 ? 12.811 23.817 35.882 1.00 32.88 199 THR A O 1
ATOM 1549 N N . GLU A 1 200 ? 11.148 23.719 34.371 1.00 35.03 200 GLU A N 1
ATOM 1550 C CA . GLU A 1 200 ? 11.827 24.536 33.365 1.00 35.03 200 GLU A CA 1
ATOM 1551 C C . GLU A 1 200 ? 11.163 25.907 33.302 1.00 35.03 200 GLU A C 1
ATOM 1553 O O . GLU A 1 200 ? 9.968 26.044 33.033 1.00 35.03 200 GLU A O 1
ATOM 1558 N N . ASP A 1 201 ? 11.984 26.900 33.628 1.00 29.89 201 ASP A N 1
ATOM 1559 C CA . ASP A 1 201 ? 11.699 28.317 33.568 1.00 29.89 201 ASP A CA 1
ATOM 1560 C C . ASP A 1 201 ? 11.401 28.784 32.139 1.00 29.89 201 ASP A C 1
ATOM 1562 O O . ASP A 1 201 ? 11.999 28.363 31.148 1.00 29.89 201 ASP A O 1
ATOM 1566 N N . TYR A 1 202 ? 10.447 29.703 32.085 1.00 29.41 202 TYR A N 1
ATOM 1567 C CA . TYR A 1 202 ? 9.883 30.361 30.919 1.00 29.41 202 TYR A CA 1
ATOM 1568 C C . TYR A 1 202 ? 10.922 31.210 30.162 1.00 29.41 202 TYR A C 1
ATOM 1570 O O . TYR A 1 202 ? 11.499 32.156 30.704 1.00 29.41 202 TYR A O 1
ATOM 1578 N N . HIS A 1 203 ? 11.094 30.921 28.869 1.00 32.62 203 HIS A N 1
ATOM 1579 C CA . HIS A 1 203 ? 11.749 31.803 27.901 1.00 32.62 203 HIS A CA 1
ATOM 1580 C C . HIS A 1 203 ? 10.804 32.071 26.713 1.00 32.62 203 HIS A C 1
ATOM 1582 O O . HIS A 1 203 ? 10.022 31.191 26.346 1.00 32.62 203 HIS A O 1
ATOM 1588 N N . PRO A 1 204 ? 10.797 33.295 26.155 1.00 43.31 204 PRO A N 1
ATOM 1589 C CA . PRO A 1 204 ? 9.659 33.823 25.412 1.00 43.31 204 PRO A CA 1
ATOM 1590 C C . PRO A 1 204 ? 9.552 33.261 23.987 1.00 43.31 204 PRO A C 1
ATOM 1592 O O . PRO A 1 204 ? 10.506 33.292 23.218 1.00 43.31 204 PRO A O 1
ATOM 1595 N N . GLN A 1 205 ? 8.341 32.789 23.678 1.00 45.41 205 GLN A N 1
ATOM 1596 C CA . GLN A 1 205 ? 7.668 32.702 22.377 1.00 45.41 205 GLN A CA 1
ATOM 1597 C C . GLN A 1 205 ? 8.568 32.596 21.128 1.00 45.41 205 GLN A C 1
ATOM 1599 O O . GLN A 1 205 ? 8.850 33.586 20.457 1.00 45.41 205 GLN A O 1
ATOM 1604 N N . ALA A 1 206 ? 8.921 31.361 20.768 1.00 37.03 206 ALA A N 1
ATOM 1605 C CA . ALA A 1 206 ? 9.234 30.992 19.391 1.00 37.03 206 ALA A CA 1
ATOM 1606 C C . ALA A 1 206 ? 7.976 30.368 18.770 1.00 37.03 206 ALA A C 1
ATOM 1608 O O . ALA A 1 206 ? 7.326 29.536 19.408 1.00 37.03 206 ALA A O 1
ATOM 1609 N N . ASP A 1 207 ? 7.623 30.816 17.567 1.00 49.50 207 ASP A N 1
ATOM 1610 C CA . ASP A 1 207 ? 6.408 30.472 16.826 1.00 49.50 207 ASP A CA 1
ATOM 1611 C C . ASP A 1 207 ? 5.992 29.005 16.999 1.00 49.50 207 ASP A C 1
ATOM 1613 O O . ASP A 1 207 ? 6.697 28.074 16.597 1.00 49.50 207 ASP A O 1
ATOM 1617 N N . ALA A 1 208 ? 4.828 28.792 17.621 1.00 56.97 208 ALA A N 1
ATOM 1618 C CA . ALA A 1 208 ? 4.266 27.460 17.766 1.00 56.97 208 ALA A CA 1
ATOM 1619 C C . ALA A 1 208 ? 4.126 26.837 16.365 1.00 56.97 208 ALA A C 1
ATOM 1621 O O . ALA A 1 208 ? 3.540 27.469 15.482 1.00 56.97 208 ALA A O 1
ATOM 1622 N N . PRO A 1 209 ? 4.635 25.613 16.130 1.00 78.25 209 PRO A N 1
ATOM 1623 C CA . PRO A 1 209 ? 4.606 25.027 14.802 1.00 78.25 209 PRO A CA 1
ATOM 1624 C C . PRO A 1 209 ? 3.154 24.908 14.333 1.00 78.25 209 PRO A C 1
ATOM 1626 O O . PRO A 1 209 ? 2.332 24.256 14.988 1.00 78.25 209 PRO A O 1
ATOM 1629 N N . LEU A 1 210 ? 2.853 25.550 13.203 1.00 83.50 210 LEU A N 1
ATOM 1630 C CA . LEU A 1 210 ? 1.557 25.472 12.533 1.00 83.50 210 LEU A CA 1
ATOM 1631 C C . LEU A 1 210 ? 1.173 24.008 12.265 1.00 83.50 210 LEU A C 1
ATOM 1633 O O . LEU A 1 210 ? 2.027 23.115 12.144 1.00 83.50 210 LEU A O 1
ATOM 1637 N N . ALA A 1 211 ? -0.133 23.758 12.223 1.00 86.62 211 ALA A N 1
ATOM 1638 C CA . ALA A 1 211 ? -0.696 22.448 11.943 1.00 86.62 211 ALA A CA 1
ATOM 1639 C C . ALA A 1 211 ? -0.211 21.915 10.590 1.00 86.62 211 ALA A C 1
ATOM 1641 O O . ALA A 1 211 ? -0.059 22.658 9.619 1.00 86.62 211 ALA A O 1
ATOM 1642 N N . THR A 1 212 ? 0.047 20.609 10.525 1.00 89.00 212 THR A N 1
ATOM 1643 C CA . THR A 1 212 ? 0.501 19.989 9.279 1.00 89.00 212 THR A CA 1
ATOM 1644 C C . THR A 1 212 ? -0.649 19.859 8.289 1.00 89.00 212 THR A C 1
ATOM 1646 O O . THR A 1 212 ? -1.817 19.722 8.649 1.00 89.00 212 THR A O 1
ATOM 1649 N N . ASP A 1 213 ? -0.301 19.802 7.010 1.00 87.06 213 ASP A N 1
ATOM 1650 C CA . ASP A 1 213 ? -1.245 19.581 5.918 1.00 87.06 213 ASP A CA 1
ATOM 1651 C C . ASP A 1 213 ? -2.092 18.306 6.074 1.00 87.06 213 ASP A C 1
ATOM 1653 O O . ASP A 1 213 ? -3.229 18.251 5.599 1.00 87.06 213 ASP A O 1
ATOM 1657 N N . ALA A 1 214 ? -1.543 17.292 6.748 1.00 86.06 214 ALA A N 1
ATOM 1658 C CA . ALA A 1 214 ? -2.248 16.066 7.096 1.00 86.06 214 ALA A CA 1
ATOM 1659 C C . ALA A 1 214 ? -3.283 16.302 8.207 1.00 86.06 214 ALA A C 1
ATOM 1661 O O . ALA A 1 214 ? -4.426 15.872 8.069 1.00 86.06 214 ALA A O 1
ATOM 1662 N N . GLN A 1 215 ? -2.918 17.035 9.266 1.00 89.81 215 GLN A N 1
ATOM 1663 C CA . GLN A 1 215 ? -3.838 17.386 10.353 1.00 89.81 215 GLN A CA 1
ATOM 1664 C C . GLN A 1 215 ? -5.000 18.248 9.849 1.00 89.81 215 GLN A C 1
ATOM 1666 O O . GLN A 1 215 ? -6.155 17.948 10.134 1.00 89.81 215 GLN A O 1
ATOM 1671 N N . LEU A 1 216 ? -4.720 19.270 9.034 1.00 90.44 216 LEU A N 1
ATOM 1672 C CA . LEU A 1 216 ? -5.762 20.117 8.444 1.00 90.44 216 LEU A CA 1
ATOM 1673 C C . LEU A 1 216 ? -6.678 19.326 7.500 1.00 90.44 216 LEU A C 1
ATOM 1675 O O . LEU A 1 216 ? -7.888 19.537 7.483 1.00 90.44 216 LEU A O 1
ATOM 1679 N N . GLY A 1 217 ? -6.112 18.383 6.739 1.00 88.69 217 GLY A N 1
ATOM 1680 C CA . GLY A 1 217 ? -6.889 17.467 5.904 1.00 88.69 217 GLY A CA 1
ATOM 1681 C C . GLY A 1 217 ? -7.789 16.531 6.718 1.00 88.69 217 GLY A C 1
ATOM 1682 O O . GLY A 1 217 ? -8.915 16.263 6.305 1.00 88.69 217 GLY A O 1
ATOM 1683 N N . MET A 1 218 ? -7.322 16.061 7.877 1.00 91.50 218 MET A N 1
ATOM 1684 C CA . MET A 1 218 ? -8.111 15.225 8.785 1.00 91.50 218 MET A CA 1
ATOM 1685 C C . MET A 1 218 ? -9.263 16.016 9.416 1.00 91.50 218 MET A C 1
ATOM 1687 O O . MET A 1 218 ? -10.396 15.544 9.385 1.00 91.50 218 MET A O 1
ATOM 1691 N N . ILE A 1 219 ? -9.005 17.239 9.890 1.00 92.12 219 ILE A N 1
ATOM 1692 C CA . ILE A 1 219 ? -10.044 18.135 10.423 1.00 92.12 219 ILE A CA 1
ATOM 1693 C C . ILE A 1 219 ? -11.106 18.416 9.355 1.00 92.12 219 ILE A C 1
ATOM 1695 O O . ILE A 1 219 ? -12.286 18.223 9.617 1.00 92.12 219 ILE A O 1
ATOM 1699 N N . ALA A 1 220 ? -10.710 18.779 8.130 1.00 91.25 220 ALA A N 1
ATOM 1700 C CA . ALA A 1 220 ? -11.660 19.041 7.045 1.00 91.25 220 ALA A CA 1
ATOM 1701 C C . ALA A 1 220 ? -12.566 17.833 6.737 1.00 91.25 220 ALA A C 1
ATOM 1703 O O . ALA A 1 220 ? -13.758 17.999 6.490 1.00 91.25 220 ALA A O 1
ATOM 1704 N N . ARG A 1 221 ? -12.019 16.608 6.776 1.00 92.25 221 ARG A N 1
ATOM 1705 C CA . ARG A 1 221 ? -12.806 15.378 6.585 1.00 92.25 221 ARG A CA 1
ATOM 1706 C C . ARG A 1 221 ? -13.774 15.122 7.735 1.00 92.25 221 ARG A C 1
ATOM 1708 O O . ARG A 1 221 ? -14.904 14.729 7.472 1.00 92.25 221 ARG A O 1
ATOM 1715 N N . LEU A 1 222 ? -13.347 15.347 8.979 1.00 92.12 222 LEU A N 1
ATOM 1716 C CA . LEU A 1 222 ? -14.210 15.205 10.154 1.00 92.12 222 LEU A CA 1
ATOM 1717 C C . LEU A 1 222 ? -15.369 16.205 10.106 1.00 92.12 222 LEU A C 1
ATOM 1719 O O . LEU A 1 222 ? -16.510 15.798 10.276 1.00 92.12 222 LEU A O 1
ATOM 1723 N N . LEU A 1 223 ? -15.094 17.471 9.776 1.00 91.31 223 LEU A N 1
ATOM 1724 C CA . LEU A 1 223 ? -16.124 18.501 9.609 1.00 91.31 223 LEU A CA 1
ATOM 1725 C C . LEU A 1 223 ? -17.134 18.134 8.516 1.00 91.31 223 LEU A C 1
ATOM 1727 O O . LEU A 1 223 ? -18.334 18.281 8.714 1.00 91.31 223 LEU A O 1
ATOM 1731 N N . TYR A 1 224 ? -16.663 17.605 7.383 1.00 91.38 224 TYR A N 1
ATOM 1732 C CA . TYR A 1 224 ? -17.547 17.142 6.314 1.00 91.38 224 TYR A CA 1
ATOM 1733 C C . TYR A 1 224 ? -18.393 15.931 6.733 1.00 91.38 224 TYR A C 1
ATOM 1735 O O . TYR A 1 224 ? -19.585 15.892 6.443 1.00 91.38 224 TYR A O 1
ATOM 1743 N N . SER A 1 225 ? -17.794 14.954 7.422 1.00 90.75 225 SER A N 1
ATOM 1744 C CA . SER A 1 225 ? -18.501 13.752 7.882 1.00 90.75 225 SER A CA 1
ATOM 1745 C C . SER A 1 225 ? -19.582 14.095 8.909 1.00 90.75 225 SER A C 1
ATOM 1747 O O . SER A 1 225 ? -20.740 13.718 8.742 1.00 90.75 225 SER A O 1
ATOM 1749 N N . ILE A 1 226 ? -19.220 14.883 9.928 1.00 88.69 226 ILE A N 1
ATOM 1750 C CA . ILE A 1 226 ? -20.141 15.344 10.973 1.00 88.69 226 ILE A CA 1
ATOM 1751 C C . ILE A 1 226 ? -21.233 16.224 10.364 1.00 88.69 226 ILE A C 1
ATOM 1753 O O . ILE A 1 226 ? -22.399 16.040 10.690 1.00 88.69 226 ILE A O 1
ATOM 1757 N N . GLY A 1 227 ? -20.888 17.119 9.434 1.00 88.00 227 GLY A N 1
ATOM 1758 C CA . GLY A 1 227 ? -21.876 17.968 8.774 1.00 88.00 227 GLY A CA 1
ATOM 1759 C C . GLY A 1 227 ? -22.858 17.195 7.904 1.00 88.00 227 GLY A C 1
ATOM 1760 O O . GLY A 1 227 ? -24.062 17.390 8.020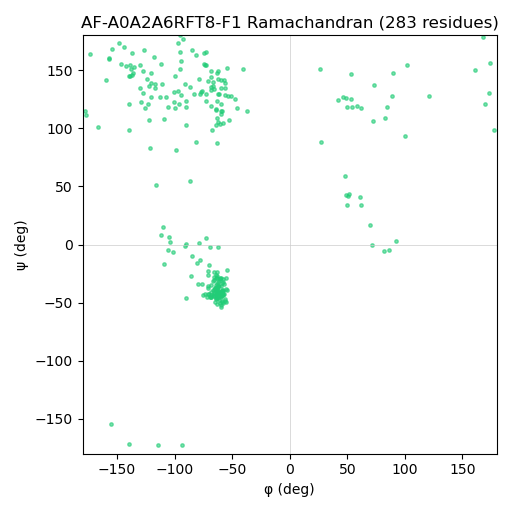 1.00 88.00 227 GLY A O 1
ATOM 1761 N N . SER A 1 228 ? -22.369 16.241 7.109 1.00 88.25 228 SER A N 1
ATOM 1762 C CA . SER A 1 228 ? -23.237 15.364 6.320 1.00 88.25 228 SER A CA 1
ATOM 1763 C C . SER A 1 228 ? -24.159 14.516 7.199 1.00 88.25 228 SER A C 1
ATOM 1765 O O . SER A 1 228 ? -25.260 14.184 6.767 1.00 88.25 228 SER A O 1
ATOM 1767 N N . PHE A 1 229 ? -23.714 14.126 8.394 1.00 87.88 229 PHE A N 1
ATOM 1768 C CA . PHE A 1 229 ? -24.523 13.371 9.349 1.00 87.88 229 PHE A CA 1
ATOM 1769 C C . PHE A 1 229 ? -25.557 14.254 10.053 1.00 87.88 229 PHE A C 1
ATOM 1771 O O . PHE A 1 229 ? -26.719 13.868 10.170 1.00 87.88 229 PHE A O 1
ATOM 1778 N N . ALA A 1 230 ? -25.152 15.454 10.471 1.00 86.62 230 ALA A N 1
ATOM 1779 C CA . ALA A 1 230 ? -26.029 16.452 11.070 1.00 86.62 230 ALA A CA 1
ATOM 1780 C C . ALA A 1 230 ? -27.171 16.836 10.116 1.00 86.62 230 ALA A C 1
ATOM 1782 O O . ALA A 1 230 ? -28.326 16.843 10.539 1.00 86.62 230 ALA A O 1
ATOM 1783 N N . ASP A 1 231 ? -26.871 17.045 8.829 1.00 84.69 231 ASP A N 1
ATOM 1784 C CA . ASP A 1 231 ? -27.867 17.355 7.795 1.00 84.69 231 ASP A CA 1
ATOM 1785 C C . ASP A 1 231 ? -28.864 16.204 7.574 1.00 84.69 231 ASP A C 1
ATOM 1787 O O . ASP A 1 231 ? -30.056 16.436 7.388 1.00 84.69 231 ASP A O 1
ATOM 1791 N N . GLN A 1 232 ? -28.400 14.949 7.609 1.00 83.38 232 GLN A N 1
ATOM 1792 C CA . GLN A 1 232 ? -29.258 13.770 7.413 1.00 83.38 232 GLN A CA 1
ATOM 1793 C C . GLN A 1 232 ? -30.205 13.502 8.588 1.00 83.38 232 GLN A C 1
ATOM 1795 O O . GLN A 1 232 ? -31.254 12.886 8.396 1.00 83.38 232 GLN A O 1
ATOM 1800 N N . HIS A 1 233 ? -29.836 13.941 9.792 1.00 81.75 233 HIS A N 1
ATOM 1801 C CA . HIS A 1 233 ? -30.584 13.699 11.024 1.00 81.75 233 HIS A CA 1
ATOM 1802 C C . HIS A 1 233 ? -31.224 14.964 11.618 1.00 81.75 233 HIS A C 1
ATOM 1804 O O . HIS A 1 233 ? -31.732 14.898 12.736 1.00 81.75 233 HIS A O 1
ATOM 1810 N N . GLU A 1 234 ? -31.195 16.093 10.897 1.00 79.12 234 GLU A N 1
ATOM 1811 C CA . GLU A 1 234 ? -31.656 17.416 11.363 1.00 79.12 234 GLU A CA 1
ATOM 1812 C C . GLU A 1 234 ? -31.075 17.805 12.739 1.00 79.12 234 GLU A C 1
ATOM 1814 O O . GLU A 1 234 ? -31.720 18.456 13.562 1.00 79.12 234 GLU A O 1
ATOM 1819 N N . ASN A 1 235 ? -29.836 17.391 13.011 1.00 79.25 235 ASN A N 1
ATOM 1820 C CA . ASN A 1 235 ? -29.210 17.538 14.319 1.00 79.25 235 ASN A CA 1
ATOM 1821 C C . ASN A 1 235 ? -28.290 18.765 14.355 1.00 79.25 235 ASN A C 1
ATOM 1823 O O . ASN A 1 235 ? -27.071 18.657 14.206 1.00 79.25 235 ASN A O 1
ATOM 1827 N N . ALA A 1 236 ? -28.893 19.939 14.560 1.00 76.25 236 ALA A N 1
ATOM 1828 C CA . ALA A 1 236 ? -28.175 21.211 14.661 1.00 76.25 236 ALA A CA 1
ATOM 1829 C C . ALA A 1 236 ? -27.204 21.270 15.861 1.00 76.25 236 ALA A C 1
ATOM 1831 O O . ALA A 1 236 ? -26.172 21.933 15.777 1.00 76.25 236 ALA A O 1
ATOM 1832 N N . GLU A 1 237 ? -27.471 20.513 16.932 1.00 82.44 237 GLU A N 1
ATOM 1833 C CA . GLU A 1 237 ? -26.652 20.498 18.156 1.00 82.44 237 GLU A CA 1
ATOM 1834 C C . GLU A 1 237 ? -25.229 19.961 17.907 1.00 82.44 237 GLU A C 1
ATOM 1836 O O . GLU A 1 237 ? -24.280 20.323 18.606 1.00 82.44 237 GLU A O 1
ATOM 1841 N N . LEU A 1 238 ? -25.044 19.121 16.881 1.00 83.56 238 LEU A N 1
ATOM 1842 C CA . LEU A 1 238 ? -23.725 18.601 16.510 1.00 83.56 238 LEU A CA 1
ATOM 1843 C C . LEU A 1 238 ? -22.799 19.681 15.947 1.00 83.56 238 LEU A C 1
ATOM 1845 O O . LEU A 1 238 ? -21.593 19.625 16.189 1.00 83.56 238 LEU A O 1
ATOM 1849 N N . MET A 1 239 ? -23.337 20.656 15.210 1.00 85.06 239 MET A N 1
ATOM 1850 C CA . MET A 1 239 ? -22.530 21.752 14.666 1.00 85.06 239 MET A CA 1
ATOM 1851 C C . MET A 1 239 ? -22.172 22.781 15.739 1.00 85.06 239 MET A C 1
ATOM 1853 O O . MET A 1 239 ? -21.044 23.274 15.741 1.00 85.06 239 MET A O 1
ATOM 1857 N N . ASP A 1 240 ? -23.063 23.014 16.703 1.00 86.25 240 ASP A N 1
ATOM 1858 C CA . ASP A 1 240 ? -22.767 23.851 17.871 1.00 86.25 240 ASP A CA 1
ATOM 1859 C C . ASP A 1 240 ? -21.624 23.248 18.707 1.00 86.25 240 ASP A C 1
ATOM 1861 O O . ASP A 1 240 ? -20.691 23.950 19.098 1.00 86.25 240 ASP A O 1
ATOM 1865 N N . MET A 1 241 ? -21.614 21.922 18.889 1.00 88.19 241 MET A N 1
ATOM 1866 C CA . MET A 1 241 ? -20.518 21.212 19.561 1.00 88.19 241 MET A CA 1
ATOM 1867 C C . MET A 1 241 ? -19.179 21.345 18.815 1.00 88.19 241 MET A C 1
ATOM 1869 O O . MET A 1 241 ? -18.131 21.525 19.441 1.00 88.19 241 MET A O 1
ATOM 1873 N N . VAL A 1 242 ? -19.189 21.306 17.478 1.00 88.50 242 VAL A N 1
ATOM 1874 C CA . VAL A 1 242 ? -17.982 21.553 16.671 1.00 88.50 242 VAL A CA 1
ATOM 1875 C C . VAL A 1 242 ? -17.427 22.957 16.935 1.00 88.50 242 VAL A C 1
ATOM 1877 O O . VAL A 1 242 ? -16.209 23.126 17.065 1.00 88.50 242 VAL A O 1
ATOM 1880 N N . ASP A 1 243 ? -18.297 23.956 17.057 1.00 89.56 243 ASP A N 1
ATOM 1881 C CA . ASP A 1 243 ? -17.894 25.326 17.367 1.00 89.56 243 ASP A CA 1
ATOM 1882 C C . ASP A 1 243 ? -17.404 25.492 18.812 1.00 89.56 243 ASP A C 1
ATOM 1884 O O . ASP A 1 243 ? -16.406 26.186 19.030 1.00 89.56 243 ASP A O 1
ATOM 1888 N N . GLU A 1 244 ? -17.988 24.787 19.785 1.00 89.50 244 GLU A N 1
ATOM 1889 C CA . GLU A 1 244 ? -17.473 24.730 21.162 1.00 89.50 244 GLU A CA 1
ATOM 1890 C C . GLU A 1 244 ? -16.043 24.165 21.225 1.00 89.50 244 GLU A C 1
ATOM 1892 O O . GLU A 1 244 ? -15.177 24.700 21.930 1.00 89.50 244 GLU A O 1
ATOM 1897 N N . VAL A 1 245 ? -15.752 23.114 20.447 1.00 87.81 245 VAL A N 1
ATOM 1898 C CA . VAL A 1 245 ? -14.389 22.569 20.316 1.00 87.81 245 VAL A CA 1
ATOM 1899 C C . VAL A 1 245 ? -13.446 23.601 19.692 1.00 87.81 245 VAL A C 1
ATOM 1901 O O . VAL A 1 245 ? -12.297 23.717 20.125 1.00 87.81 245 VAL A O 1
ATOM 1904 N N . GLY A 1 246 ? -13.926 24.380 18.720 1.00 87.19 246 GLY A N 1
ATOM 1905 C CA . GLY A 1 246 ? -13.192 25.499 18.131 1.00 87.19 246 GLY A CA 1
ATOM 1906 C C . GLY A 1 246 ? -12.822 26.581 19.151 1.00 87.19 246 GLY A C 1
ATOM 1907 O O . GLY A 1 246 ? -11.664 27.007 19.215 1.00 87.19 246 GLY A O 1
ATOM 1908 N N . VAL A 1 247 ? -13.763 26.974 20.015 1.00 89.62 247 VAL A N 1
ATOM 1909 C CA . VAL A 1 247 ? -13.533 27.966 21.083 1.00 89.62 247 VAL A CA 1
ATOM 1910 C C . VAL A 1 247 ? -12.427 27.517 22.040 1.00 89.62 247 VAL A C 1
ATOM 1912 O O . VAL A 1 247 ? -11.565 28.323 22.396 1.00 89.62 247 VAL A O 1
ATOM 1915 N N . LEU A 1 248 ? -12.379 26.227 22.395 1.00 86.50 248 LEU A N 1
ATOM 1916 C CA . LEU A 1 248 ? -11.359 25.675 23.298 1.00 86.50 248 LEU A CA 1
ATOM 1917 C C . LEU A 1 248 ? -9.923 25.885 22.792 1.00 86.50 248 LEU A C 1
ATOM 1919 O O . LEU A 1 248 ? -8.986 25.986 23.585 1.00 86.50 248 LEU A O 1
ATOM 1923 N N . VAL A 1 249 ? -9.744 25.938 21.473 1.00 86.31 249 VAL A N 1
ATOM 1924 C CA . VAL A 1 249 ? -8.436 26.083 20.826 1.00 86.31 249 VAL A CA 1
ATOM 1925 C C . VAL A 1 249 ? -8.236 27.446 20.161 1.00 86.31 249 VAL A C 1
ATOM 1927 O O . VAL A 1 249 ? -7.299 27.612 19.379 1.00 86.31 249 VAL A O 1
ATOM 1930 N N . ASN A 1 250 ? -9.082 28.426 20.496 1.00 85.69 250 ASN A N 1
ATOM 1931 C CA . ASN A 1 250 ? -9.049 29.791 19.966 1.00 85.69 250 ASN A CA 1
ATOM 1932 C C . ASN A 1 250 ? -9.270 29.876 18.439 1.00 85.69 250 ASN A C 1
ATOM 1934 O O . ASN A 1 250 ? -8.701 30.735 17.764 1.00 85.69 250 ASN A O 1
ATOM 1938 N N . VAL A 1 251 ? -10.103 28.986 17.893 1.00 84.81 251 VAL A N 1
ATOM 1939 C CA . VAL A 1 251 ? -10.552 28.977 16.492 1.00 84.81 251 VAL A CA 1
ATOM 1940 C C . VAL A 1 251 ? -12.083 29.084 16.481 1.00 84.81 251 VAL A C 1
ATOM 1942 O O . VAL A 1 251 ? -12.768 28.064 16.439 1.00 84.81 251 VAL A O 1
ATOM 1945 N N . PRO A 1 252 ? -12.649 30.300 16.580 1.00 82.38 252 PRO A N 1
ATOM 1946 C CA . PRO A 1 252 ? -14.098 30.475 16.575 1.00 82.38 252 PRO A CA 1
ATOM 1947 C C . PRO A 1 252 ? -14.690 30.128 15.201 1.00 82.38 252 PRO A C 1
ATOM 1949 O O . PRO A 1 252 ? -14.052 30.364 14.173 1.00 82.38 252 PRO A O 1
ATOM 1952 N N . ASN A 1 253 ? -15.933 29.640 15.181 1.00 85.06 253 ASN A N 1
ATOM 1953 C CA . ASN A 1 253 ? -16.663 29.243 13.967 1.00 85.06 253 ASN A CA 1
ATOM 1954 C C . ASN A 1 253 ? -15.974 28.113 13.179 1.00 85.06 253 ASN A C 1
ATOM 1956 O O . ASN A 1 253 ? -15.903 28.153 11.945 1.00 85.06 253 ASN A O 1
ATOM 1960 N N . LEU A 1 254 ? -15.430 27.116 13.880 1.00 86.25 254 LEU A N 1
ATOM 1961 C CA . LEU A 1 254 ? -14.766 25.963 13.277 1.00 86.25 254 LEU A CA 1
ATOM 1962 C C . LEU A 1 254 ? -15.689 25.195 12.314 1.00 86.25 254 LEU A C 1
ATOM 1964 O O . LEU A 1 254 ? -15.215 24.736 11.274 1.00 86.25 254 LEU A O 1
ATOM 1968 N N . SER A 1 255 ? -16.991 25.125 12.601 1.00 84.81 255 SER A N 1
ATOM 1969 C CA . SER A 1 255 ? -18.010 24.496 11.749 1.00 84.81 255 SER A CA 1
ATOM 1970 C C . SER A 1 255 ? -18.059 25.112 10.342 1.00 84.81 255 SER A C 1
ATOM 1972 O O . SER A 1 255 ? -18.269 24.421 9.345 1.00 84.81 255 SER A O 1
ATOM 1974 N N . THR A 1 256 ? -17.765 26.411 10.228 1.00 85.56 256 THR A N 1
ATOM 1975 C CA . THR A 1 256 ? -17.782 27.153 8.956 1.00 85.56 256 THR A CA 1
ATOM 1976 C C . THR A 1 256 ? -16.519 26.937 8.112 1.00 85.56 256 THR A C 1
ATOM 1978 O O . THR A 1 256 ? -16.496 27.212 6.900 1.00 85.56 256 THR A O 1
ATOM 1981 N N . LEU A 1 257 ? -15.455 26.407 8.725 1.00 81.50 257 LEU A N 1
ATOM 1982 C CA . LEU A 1 257 ? -14.166 26.125 8.096 1.00 81.50 257 LEU A CA 1
ATOM 1983 C C . LEU A 1 257 ? -14.172 24.733 7.443 1.00 81.50 257 LEU A C 1
ATOM 1985 O O . LEU A 1 257 ? -13.302 23.903 7.676 1.00 81.50 257 LEU A O 1
ATOM 1989 N N . GLY A 1 258 ? -15.146 24.480 6.566 1.00 74.31 258 GLY A N 1
ATOM 1990 C CA . GLY A 1 258 ? -15.349 23.175 5.921 1.00 74.31 258 GLY A CA 1
ATOM 1991 C C . GLY A 1 258 ? -14.333 22.792 4.834 1.00 74.31 258 GLY A C 1
ATOM 1992 O O . GLY A 1 258 ? -14.522 21.790 4.150 1.00 74.31 258 GLY A O 1
ATOM 1993 N N . ASN A 1 259 ? -13.272 23.577 4.608 1.00 83.69 259 ASN A N 1
ATOM 1994 C CA . ASN A 1 259 ? -12.251 23.241 3.616 1.00 83.69 259 ASN A CA 1
ATOM 1995 C C . ASN A 1 259 ? -10.823 23.453 4.144 1.00 83.69 259 ASN A C 1
ATOM 1997 O O . ASN A 1 259 ? -10.554 24.280 5.016 1.00 83.69 259 ASN A O 1
ATOM 2001 N N . LYS A 1 260 ? -9.886 22.683 3.578 1.00 83.44 260 LYS A N 1
ATOM 2002 C CA . LYS A 1 260 ? -8.475 22.694 3.986 1.00 83.44 260 LYS A CA 1
ATOM 2003 C C . LYS A 1 260 ? -7.833 24.079 3.831 1.00 83.44 260 LYS A C 1
ATOM 2005 O O . LYS A 1 260 ? -7.025 24.463 4.667 1.00 83.44 260 LYS A O 1
ATOM 2010 N N . GLU A 1 261 ? -8.209 24.836 2.799 1.00 82.25 261 GLU A N 1
ATOM 2011 C CA . GLU A 1 261 ? -7.649 26.170 2.538 1.00 82.25 261 GLU A CA 1
ATOM 2012 C C . GLU A 1 261 ? -8.067 27.206 3.594 1.00 82.25 261 GLU A C 1
ATOM 2014 O O . GLU A 1 261 ? -7.216 27.926 4.108 1.00 82.25 261 GLU A O 1
ATOM 2019 N N . LYS A 1 262 ? -9.343 27.235 4.004 1.00 85.00 262 LYS A N 1
ATOM 2020 C CA . LYS A 1 262 ? -9.827 28.121 5.077 1.00 85.00 262 LYS A CA 1
ATOM 2021 C C . LYS A 1 262 ? -9.188 27.766 6.421 1.00 85.00 262 LYS A C 1
ATOM 2023 O O . LYS A 1 262 ? -8.829 28.662 7.180 1.00 85.00 262 LYS A O 1
ATOM 2028 N N . LEU A 1 263 ? -8.981 26.474 6.692 1.00 84.81 263 LEU A N 1
ATOM 2029 C CA . LEU A 1 263 ? -8.281 26.012 7.895 1.00 84.81 263 LEU A CA 1
ATOM 2030 C C . LEU A 1 263 ? -6.794 26.410 7.904 1.00 84.81 263 LEU A C 1
ATOM 2032 O O . LEU A 1 263 ? -6.246 26.682 8.971 1.00 84.81 263 LEU A O 1
ATOM 2036 N N . ARG A 1 264 ? -6.140 26.496 6.733 1.00 82.44 264 ARG A N 1
ATOM 2037 C CA . ARG A 1 264 ? -4.778 27.052 6.625 1.00 82.44 264 ARG A CA 1
ATOM 2038 C C . ARG A 1 264 ? -4.751 28.542 6.958 1.00 82.44 264 ARG A C 1
ATOM 2040 O O . ARG A 1 264 ? -3.853 28.980 7.670 1.00 82.44 264 ARG A O 1
ATOM 2047 N N . THR A 1 265 ? -5.736 29.313 6.496 1.00 82.69 265 THR A N 1
ATOM 2048 C CA . THR A 1 265 ? -5.838 30.750 6.807 1.00 82.69 265 THR A CA 1
ATOM 2049 C C . THR A 1 265 ? -6.092 31.006 8.297 1.00 82.69 265 THR A C 1
ATOM 2051 O O . THR A 1 265 ? -5.598 31.991 8.841 1.00 82.69 265 THR A O 1
ATOM 2054 N N . ALA A 1 266 ? -6.777 30.087 8.985 1.00 81.31 266 ALA A N 1
ATOM 2055 C CA . ALA A 1 266 ? -7.043 30.165 10.423 1.00 81.31 266 ALA A CA 1
ATOM 2056 C C . ALA A 1 266 ? -5.799 29.973 11.321 1.00 81.31 266 ALA A C 1
ATOM 2058 O O . ALA A 1 266 ? -5.915 30.076 12.538 1.00 81.31 266 ALA A O 1
ATOM 2059 N N . SER A 1 267 ? -4.612 29.718 10.747 1.00 81.19 267 SER A N 1
ATOM 2060 C CA . SER A 1 267 ? -3.318 29.672 11.456 1.00 81.19 267 SER A CA 1
ATOM 2061 C C . SER A 1 267 ? -3.317 28.783 12.712 1.00 81.19 267 SER A C 1
ATOM 2063 O O . SER A 1 267 ? -2.759 29.123 13.754 1.00 81.19 267 SER A O 1
ATOM 2065 N N . ILE A 1 268 ? -3.958 27.616 12.609 1.00 87.06 268 ILE A N 1
ATOM 2066 C CA . ILE A 1 268 ? -4.140 26.671 13.716 1.00 87.06 268 ILE A CA 1
ATOM 2067 C C . ILE A 1 268 ? -2.787 26.054 14.103 1.00 87.06 268 ILE A C 1
ATOM 2069 O O . ILE A 1 268 ? -2.035 25.592 13.243 1.00 87.06 268 ILE A O 1
ATOM 2073 N N . SER A 1 269 ? -2.471 26.001 15.401 1.00 89.81 269 SER A N 1
ATOM 2074 C CA . SER A 1 269 ? -1.251 25.336 15.885 1.00 89.81 269 SER A CA 1
ATOM 2075 C C . SER A 1 269 ? -1.359 23.807 15.805 1.00 89.81 269 SER A C 1
ATOM 2077 O O . SER A 1 269 ? -2.445 23.236 15.910 1.00 89.81 269 SER A O 1
ATOM 2079 N N . ARG A 1 270 ? -0.226 23.102 15.699 1.00 86.69 270 ARG A N 1
ATOM 2080 C CA . ARG A 1 270 ? -0.187 21.625 15.679 1.00 86.69 270 ARG A CA 1
ATOM 2081 C C . ARG A 1 270 ? -0.869 20.987 16.891 1.00 86.69 270 ARG A C 1
ATOM 2083 O O . ARG A 1 270 ? -1.529 19.961 16.747 1.00 86.69 270 ARG A O 1
ATOM 2090 N N . LYS A 1 271 ? -0.709 21.594 18.073 1.00 87.88 271 LYS A N 1
ATOM 2091 C CA . LYS A 1 271 ? -1.309 21.120 19.329 1.00 87.88 271 LYS A CA 1
ATOM 2092 C C . LYS A 1 271 ? -2.823 21.346 19.339 1.00 87.88 271 LYS A C 1
ATOM 2094 O O . LYS A 1 271 ? -3.557 20.436 19.703 1.00 87.88 271 LYS A O 1
ATOM 2099 N N . ALA A 1 272 ? -3.280 22.512 18.876 1.00 88.31 272 ALA A N 1
ATOM 2100 C CA . ALA A 1 272 ? -4.702 22.805 18.693 1.00 88.31 272 ALA A CA 1
ATOM 2101 C C . ALA A 1 272 ? -5.358 21.831 17.704 1.00 88.31 272 ALA A C 1
ATOM 2103 O O . ALA A 1 272 ? -6.420 21.288 17.989 1.00 88.31 272 ALA A O 1
ATOM 2104 N N . ALA A 1 273 ? -4.692 21.545 16.584 1.00 90.44 273 ALA A N 1
ATOM 2105 C CA . ALA A 1 273 ? -5.197 20.616 15.583 1.00 90.44 273 ALA A CA 1
ATOM 2106 C C . ALA A 1 273 ? -5.368 19.188 16.129 1.00 90.44 273 ALA A C 1
ATOM 2108 O O . ALA A 1 273 ? -6.391 18.564 15.869 1.00 90.44 273 ALA A O 1
ATOM 2109 N N . SER A 1 274 ? -4.415 18.687 16.925 1.00 91.00 274 SER A N 1
ATOM 2110 C CA . SER A 1 274 ? -4.565 17.393 17.607 1.00 91.00 274 SER A CA 1
ATOM 2111 C C . SER A 1 274 ? -5.758 17.377 18.566 1.00 91.00 274 SER A C 1
ATOM 2113 O O . SER A 1 274 ? -6.545 16.443 18.525 1.00 91.00 274 SER A O 1
ATOM 2115 N N . VAL A 1 275 ? -5.947 18.436 19.364 1.00 91.81 275 VAL A N 1
ATOM 2116 C CA . VAL A 1 275 ? -7.087 18.537 20.294 1.00 91.81 275 VAL A CA 1
ATOM 2117 C C . VAL A 1 275 ? -8.426 18.549 19.553 1.00 91.81 275 VAL A C 1
ATOM 2119 O O . VAL A 1 275 ? -9.361 17.883 19.994 1.00 91.81 275 VAL A O 1
ATOM 2122 N N . ILE A 1 276 ? -8.518 19.266 18.426 1.00 91.69 276 ILE A N 1
ATOM 2123 C CA . ILE A 1 276 ? -9.712 19.254 17.568 1.00 91.69 276 ILE A CA 1
ATOM 2124 C C . ILE A 1 276 ? -9.985 17.830 17.074 1.00 91.69 276 ILE A C 1
ATOM 2126 O O . ILE A 1 276 ? -11.096 17.332 17.223 1.00 91.69 276 ILE A O 1
ATOM 2130 N N . ILE A 1 277 ? -8.978 17.168 16.500 1.00 92.31 277 ILE A N 1
ATOM 2131 C CA . ILE A 1 277 ? -9.117 15.815 15.948 1.00 92.31 277 ILE A CA 1
ATOM 2132 C C . ILE A 1 277 ? -9.592 14.840 17.026 1.00 92.31 277 ILE A C 1
ATOM 2134 O O . ILE A 1 277 ? -10.576 14.137 16.811 1.00 92.31 277 ILE A O 1
ATOM 2138 N N . ASP A 1 278 ? -8.937 14.825 18.187 1.00 92.69 278 ASP A N 1
ATOM 2139 C CA . ASP A 1 278 ? -9.244 13.887 19.270 1.00 92.69 278 ASP A CA 1
ATOM 2140 C C . ASP A 1 278 ? -10.665 14.079 19.815 1.00 92.69 278 ASP A C 1
ATOM 2142 O O . ASP A 1 278 ? -11.325 13.105 20.178 1.00 92.69 278 ASP A O 1
ATOM 2146 N N . LYS A 1 279 ? -11.157 15.325 19.844 1.00 90.44 279 LYS A N 1
ATOM 2147 C CA . LYS A 1 279 ? -12.515 15.645 20.300 1.00 90.44 279 LYS A CA 1
ATOM 2148 C C . LYS A 1 279 ? -13.586 15.387 19.250 1.00 90.44 279 LYS A C 1
ATOM 2150 O O . LYS A 1 279 ? -14.676 14.991 19.629 1.00 90.44 279 LYS A O 1
ATOM 2155 N N . LEU A 1 280 ? -13.296 15.581 17.964 1.00 91.19 280 LEU A N 1
ATOM 2156 C CA . LEU A 1 280 ? -14.273 15.381 16.887 1.00 91.19 280 LEU A CA 1
ATOM 2157 C C . LEU A 1 280 ? -14.349 13.925 16.404 1.00 91.19 280 LEU A C 1
ATOM 2159 O O . LEU A 1 280 ? -15.402 13.491 15.942 1.00 91.19 280 LEU A O 1
ATOM 2163 N N . LYS A 1 281 ? -13.266 13.147 16.527 1.00 91.56 281 LYS A N 1
ATOM 2164 C CA . LYS A 1 281 ? -13.192 11.751 16.058 1.00 91.56 281 LYS A CA 1
ATOM 2165 C C . LYS A 1 281 ? -14.305 10.836 16.605 1.00 91.56 281 LYS A C 1
ATOM 2167 O O . LYS A 1 281 ? -14.808 10.047 15.814 1.00 91.56 281 LYS A O 1
ATOM 2172 N N . PRO A 1 282 ? -14.737 10.926 17.880 1.00 89.56 282 PRO A N 1
ATOM 2173 C CA . PRO A 1 282 ? -15.838 10.109 18.406 1.00 89.56 282 PRO A CA 1
ATOM 2174 C C . PRO A 1 282 ? -17.227 10.460 17.854 1.00 89.56 282 PRO A C 1
ATOM 2176 O O . PRO A 1 282 ? -18.151 9.670 18.019 1.00 89.56 282 PRO A O 1
ATOM 2179 N N . HIS A 1 283 ? -17.388 11.643 17.255 1.00 83.94 283 HIS A N 1
ATOM 2180 C CA . HIS A 1 283 ? -18.677 12.150 16.772 1.00 83.94 283 HIS A CA 1
ATOM 2181 C C . HIS A 1 283 ? -18.851 12.011 15.257 1.00 83.94 283 HIS A C 1
ATOM 2183 O O . HIS A 1 283 ? -19.931 12.290 14.740 1.00 83.94 283 HIS A O 1
ATOM 2189 N N . ALA A 1 284 ? -17.805 11.591 14.544 1.00 84.19 284 ALA A N 1
ATOM 2190 C CA . ALA A 1 284 ? -17.922 11.224 13.144 1.00 84.19 284 ALA A CA 1
ATOM 2191 C C . ALA A 1 284 ? -18.583 9.833 13.027 1.00 84.19 284 ALA A C 1
ATOM 2193 O O . ALA A 1 284 ? -18.160 8.925 13.750 1.00 84.19 284 ALA A O 1
ATOM 2194 N N . PRO A 1 285 ? -19.600 9.667 12.159 1.00 73.69 285 PRO A N 1
ATOM 2195 C CA . PRO A 1 285 ? -20.219 8.366 11.892 1.00 73.69 285 PRO A CA 1
ATOM 2196 C C . PRO A 1 285 ? -19.273 7.379 11.193 1.00 73.69 285 PRO A C 1
ATOM 2198 O O . PRO A 1 285 ? -18.301 7.827 10.534 1.00 73.69 285 PRO A O 1
#

Secondary structure (DSSP, 8-state):
-----HHHHHHHHHHHT-GGGEEEEEEEETTEEEEEEEETTEEEEEEEE----TTS---TTHHHHHHHHHHHHHHHHTTTTGGGGGPPP----EETTTTEESSHHHHHHHHHHHTT------TT----PPPP-------------------------------------------------------------------PPP-----PPBPPHHHHHHHHHHHHHHHHHHHHTT-THHHHHHHHHHHHTT-TTGGG--SHHHHHHTT-BHHHHHHHHHHHGGG--

Solvent-accessible surface area (backbone atoms only — not comparable to full-atom values): 18560 Å² total; per-residue (Å²): 131,73,79,80,63,69,63,61,55,52,53,50,44,35,73,74,65,32,67,90,38,47,50,76,47,78,45,83,53,98,70,26,23,40,21,39,37,31,49,78,88,47,72,43,68,28,68,3,66,44,84,82,56,88,90,50,82,80,60,88,58,44,62,60,51,8,48,52,44,2,47,52,49,22,38,30,76,77,56,47,74,43,63,50,80,65,51,59,88,78,91,73,57,69,37,79,89,78,71,39,63,54,62,55,67,61,54,53,44,50,35,31,48,76,58,75,41,87,55,79,73,63,94,81,61,83,77,73,77,73,80,80,83,86,77,86,86,84,84,83,85,89,88,84,84,85,86,87,87,88,84,89,88,84,89,82,86,86,82,89,86,83,86,87,86,85,91,80,89,82,88,86,85,88,87,88,88,80,90,85,84,88,83,86,87,84,88,84,86,88,84,86,89,80,92,78,91,75,88,78,82,91,76,86,86,72,84,71,60,60,44,49,76,66,53,40,47,49,45,21,50,45,49,47,45,34,47,5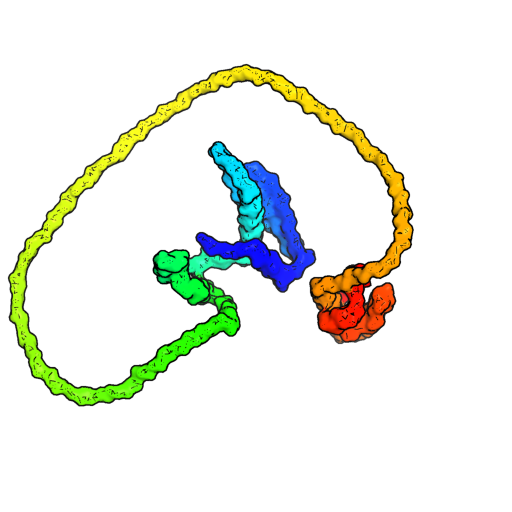8,48,25,67,76,65,74,36,67,68,60,50,54,51,43,24,53,53,17,49,78,58,76,38,73,59,42,61,76,39,59,40,49,69,55,44,59,74,64,65,45,34,39,67,42,44,51,54,47,45,67,67,46,57,82,64,37,128

Radius of gyration: 35.11 Å; Cα contacts (8 Å, |Δi|>4): 253; chains: 1; bounding box: 70×74×113 Å

pLDDT: mean 70.76, std 26.34, range [23.28, 98.25]

Mean predicted aligned error: 21.87 Å

Organism: NCBI:txid2024553